Protein AF-A0A545BAC2-F1 (afdb_monomer)

Nearest PDB structures (foldseek):
  5wc8-assembly1_M  TM=5.891E-01  e=9.783E-03  Mannheimia haemolytica
  3c1o-assembly1_A  TM=4.312E-01  e=1.670E-01  Clarkia breweri
  1k3r-assembly1_A  TM=5.108E-01  e=5.636E-01  Methanothermobacter thermautotrophicus
  4rg1-assembly1_B  TM=5.098E-01  e=8.453E-01  Homo sapiens
  4rg1-assembly1_A  TM=5.138E-01  e=1.268E+00  Homo sapiens

Secondary structure (DSSP, 8-state):
---HHHHHHHHHTTGGGGTTS---SS-EEEE---TTTTTSS-HHHHHHHHHHHHHHHHHTT--EEEEE--TTS-GGGHHHHHHHHHHHT-EEEE--S---HHHHHHHH--SEEEESS-HHHHHHHHHH---EEE-SHHHHHHH-SSTT-TTHHHHHHHHHHSPBTT-HHHHHTT---S-HHHHHHHHHHHHHHH-TTT-GGGHHHHHHHHHHH-STTGGGGS-HHHHHHHT-TTSS-GGGTTGGG-HHHHHHHHHHHHHHHHHT-

Sequence (265 aa):
IVPTDAFVKVLAELVDTGDSLPVVDEPALLLGQYLSALGILTPEEEEALHVRMLKGAVELGHTRVVFKPHPSAPARWTRGLEKEAERLGADLTVLDTPVLAEVLYQRMRPALVVGCFSTALLTAYALYGLPVARVGTATLLDRLTPYENSNRVPVTVVDALLPDLTDRKAVTGQRRGTDEQGLTDLVRAVGYAMQPKIYPDLRPAAEAYLTKHLNTHTWRYFKRKRLTSLALPGAVPAQLAFLPRNATVRRVARRARSLKKAVGR

pLDDT: mean 88.73, std 11.89, range [42.09, 98.62]

Structure (mmCIF, N/CA/C/O backbone):
data_AF-A0A545BAC2-F1
#
_entry.id   AF-A0A545BAC2-F1
#
loop_
_atom_site.group_PDB
_atom_site.id
_atom_site.type_symbol
_atom_site.label_atom_id
_atom_site.label_alt_id
_atom_site.label_comp_id
_atom_site.label_asym_id
_atom_site.label_entity_id
_atom_site.label_seq_id
_atom_site.pdbx_PDB_ins_code
_atom_site.Cartn_x
_atom_site.Cartn_y
_atom_site.Cartn_z
_atom_site.occupancy
_atom_site.B_iso_or_equiv
_atom_site.auth_seq_id
_atom_site.auth_comp_id
_atom_site.auth_asym_id
_atom_site.auth_atom_id
_atom_site.pdbx_PDB_model_num
ATOM 1 N N . ILE A 1 1 ? 2.290 -23.925 -4.225 1.00 76.81 1 ILE A N 1
ATOM 2 C CA . ILE A 1 1 ? 1.231 -22.996 -3.760 1.00 76.81 1 ILE A CA 1
ATOM 3 C C . ILE A 1 1 ? 0.606 -23.629 -2.525 1.00 76.81 1 ILE A C 1
ATOM 5 O O . ILE A 1 1 ? 0.380 -24.832 -2.561 1.00 76.81 1 ILE A O 1
ATOM 9 N N . VAL A 1 2 ? 0.419 -22.874 -1.440 1.00 82.00 2 VAL A N 1
ATOM 10 C CA . VAL A 1 2 ? -0.215 -23.372 -0.204 1.00 82.00 2 VAL A CA 1
ATOM 11 C C . VAL A 1 2 ? -1.735 -23.170 -0.317 1.00 82.00 2 VAL A C 1
ATOM 13 O O . VAL A 1 2 ? -2.131 -22.067 -0.696 1.00 82.00 2 VAL A O 1
ATOM 16 N N . PRO A 1 3 ? -2.589 -24.176 -0.036 1.00 89.12 3 PRO A N 1
ATOM 17 C CA . PRO A 1 3 ? -4.045 -24.005 -0.061 1.00 89.12 3 PRO A CA 1
ATOM 18 C C . PRO A 1 3 ? -4.527 -22.991 0.985 1.00 89.12 3 PRO A C 1
ATOM 20 O O . PRO A 1 3 ? -4.116 -23.066 2.144 1.00 89.12 3 PRO A O 1
ATOM 23 N N . THR A 1 4 ? -5.427 -22.083 0.594 1.00 87.06 4 THR A N 1
ATOM 24 C CA . THR A 1 4 ? -5.951 -21.021 1.472 1.00 87.06 4 THR A CA 1
ATOM 25 C C . THR A 1 4 ? -6.586 -21.577 2.742 1.00 87.06 4 THR A C 1
ATOM 27 O O . THR A 1 4 ? -6.230 -21.140 3.832 1.00 87.06 4 THR A O 1
ATOM 30 N N . ASP A 1 5 ? -7.455 -22.583 2.622 1.00 87.62 5 ASP A N 1
ATOM 31 C CA . ASP A 1 5 ? -8.173 -23.144 3.774 1.00 87.62 5 ASP A CA 1
ATOM 32 C C . ASP A 1 5 ? -7.216 -23.764 4.797 1.00 87.62 5 ASP A C 1
ATOM 34 O O . ASP A 1 5 ? -7.379 -23.586 6.002 1.00 87.62 5 ASP A O 1
ATOM 38 N N . ALA A 1 6 ? -6.168 -24.441 4.318 1.00 89.44 6 ALA A N 1
ATOM 39 C CA . ALA A 1 6 ? -5.135 -25.002 5.181 1.00 89.44 6 ALA A CA 1
ATOM 40 C C . ALA A 1 6 ? -4.344 -23.896 5.896 1.00 89.44 6 ALA A C 1
ATOM 42 O O . ALA A 1 6 ? -4.081 -24.003 7.091 1.00 89.44 6 ALA A O 1
ATOM 43 N N . PHE A 1 7 ? -4.001 -22.820 5.184 1.00 88.38 7 PHE A N 1
ATOM 44 C CA . PHE A 1 7 ? -3.280 -21.686 5.757 1.00 88.38 7 PHE A CA 1
ATOM 45 C C . PHE A 1 7 ? -4.102 -20.959 6.830 1.00 88.38 7 PHE A C 1
ATOM 47 O O . PHE A 1 7 ? -3.616 -20.754 7.941 1.00 88.38 7 PHE A O 1
ATOM 54 N N . VAL A 1 8 ? -5.362 -20.622 6.537 1.00 87.44 8 VAL A N 1
ATOM 55 C CA . VAL A 1 8 ? -6.251 -19.939 7.491 1.00 87.44 8 VAL A CA 1
ATOM 56 C C . VAL A 1 8 ? -6.545 -20.823 8.704 1.00 87.44 8 VAL A C 1
ATOM 58 O O . VAL A 1 8 ? -6.613 -20.306 9.817 1.00 87.44 8 VAL A O 1
ATOM 61 N N . LYS A 1 9 ? -6.655 -22.148 8.523 1.00 87.88 9 LYS A N 1
ATOM 62 C CA . LYS A 1 9 ? -6.818 -23.096 9.633 1.00 87.88 9 LYS A CA 1
ATOM 63 C C . LYS A 1 9 ? -5.627 -23.070 10.593 1.00 87.88 9 LYS A C 1
ATOM 65 O O . LYS A 1 9 ? -5.845 -22.973 11.792 1.00 87.88 9 LYS A O 1
ATOM 70 N N . VAL A 1 10 ? -4.393 -23.090 10.084 1.00 89.56 10 VAL A N 1
ATOM 71 C CA . VAL A 1 10 ? -3.190 -22.989 10.935 1.00 89.56 10 VAL A CA 1
ATOM 72 C C . VAL A 1 10 ? -3.150 -21.649 11.670 1.00 89.56 10 VAL A C 1
ATOM 74 O O . VAL A 1 10 ? -2.821 -21.598 12.849 1.00 89.56 10 VAL A O 1
ATOM 77 N N . LEU A 1 11 ? -3.530 -20.553 11.010 1.00 86.69 11 LEU A N 1
ATOM 78 C CA . LEU A 1 11 ? -3.607 -19.250 11.673 1.00 86.69 11 LEU A CA 1
ATOM 79 C C . LEU A 1 11 ? -4.704 -19.191 12.743 1.00 86.69 11 LEU A C 1
ATOM 81 O O . LEU A 1 11 ? -4.528 -18.494 13.737 1.00 86.69 11 LEU A O 1
ATOM 85 N N . ALA A 1 12 ? -5.798 -19.942 12.576 1.00 84.69 12 ALA A N 1
ATOM 86 C CA . ALA A 1 12 ? -6.854 -20.048 13.581 1.00 84.69 12 ALA A CA 1
ATOM 87 C C . ALA A 1 12 ? -6.370 -20.708 14.883 1.00 84.69 12 ALA A C 1
ATOM 89 O O . ALA A 1 12 ? -6.864 -20.371 15.953 1.00 84.69 12 ALA A O 1
ATOM 90 N N . GLU A 1 13 ? -5.362 -21.582 14.821 1.00 86.69 13 GLU A N 1
ATOM 91 C CA . GLU A 1 13 ? -4.736 -22.168 16.017 1.00 86.69 13 GLU A CA 1
ATOM 92 C C . GLU A 1 13 ? -3.941 -21.129 16.830 1.00 86.69 13 GLU A C 1
ATOM 94 O O . GLU A 1 13 ? -3.639 -21.349 17.998 1.00 86.69 13 GLU A O 1
ATOM 99 N N . LEU A 1 14 ? -3.627 -19.969 16.240 1.00 82.62 14 LEU A N 1
ATOM 100 C CA . LEU A 1 14 ? -2.942 -18.870 16.923 1.00 82.62 14 LEU A CA 1
ATOM 101 C C . LEU A 1 14 ? -3.912 -17.890 17.587 1.00 82.62 14 LEU A C 1
ATOM 103 O O . LEU A 1 14 ? -3.456 -16.946 18.231 1.00 82.62 14 LEU A O 1
ATOM 107 N N . VAL A 1 15 ? -5.229 -18.074 17.456 1.00 75.88 15 VAL A N 1
ATOM 108 C CA . VAL A 1 15 ? -6.221 -17.136 18.002 1.00 75.88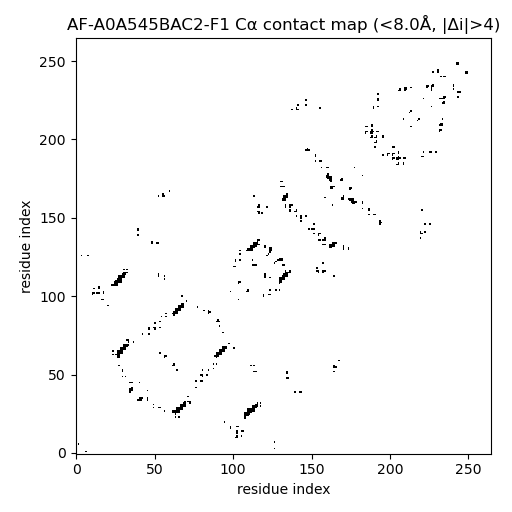 15 VAL A CA 1
ATOM 109 C C . VAL A 1 15 ? -6.050 -16.961 19.502 1.00 75.88 15 VAL A C 1
ATOM 111 O O . VAL A 1 15 ? -6.084 -15.823 19.962 1.00 75.88 15 VAL A O 1
ATOM 114 N N . ASP A 1 16 ? -5.813 -18.036 20.252 1.00 74.94 16 ASP A N 1
ATOM 115 C CA . ASP A 1 16 ? -5.686 -18.026 21.720 1.00 74.94 16 ASP A CA 1
ATOM 116 C C . ASP A 1 16 ? -4.480 -17.201 22.202 1.00 74.94 16 ASP A C 1
ATOM 118 O O . ASP A 1 16 ? -4.481 -16.646 23.298 1.00 74.94 16 ASP A O 1
ATOM 122 N N . THR A 1 17 ? -3.482 -16.975 21.337 1.00 72.19 17 THR A N 1
ATOM 123 C CA . THR A 1 17 ? -2.359 -16.064 21.640 1.00 72.19 17 THR A CA 1
ATOM 124 C C . THR A 1 17 ? -2.788 -14.597 21.780 1.00 72.19 17 THR A C 1
ATOM 126 O O . THR A 1 17 ? -2.009 -13.762 22.236 1.00 72.19 17 THR A O 1
ATOM 129 N N . GLY A 1 18 ? -4.027 -14.275 21.397 1.00 65.25 18 GLY A N 1
ATOM 130 C CA . GLY A 1 18 ? -4.639 -12.958 21.508 1.00 65.25 18 GLY A CA 1
ATOM 131 C C . GLY A 1 18 ? -5.570 -12.767 22.709 1.00 65.25 18 GLY A C 1
ATOM 132 O O . GLY A 1 18 ? -6.306 -11.786 22.708 1.00 65.25 18 GLY A O 1
ATOM 133 N N . ASP A 1 19 ? -5.611 -13.668 23.698 1.00 70.38 19 ASP A N 1
ATOM 134 C CA . ASP A 1 19 ? -6.548 -13.580 24.840 1.00 70.38 19 ASP A CA 1
ATOM 135 C C . ASP A 1 19 ? -6.410 -12.320 25.695 1.00 70.38 19 ASP A C 1
ATOM 137 O O . ASP A 1 19 ? -7.386 -11.864 26.285 1.00 70.38 19 ASP A O 1
ATOM 141 N N . SER A 1 20 ? -5.232 -11.702 25.703 1.00 77.00 20 SER A N 1
ATOM 142 C CA . SER A 1 20 ? -5.003 -10.422 26.373 1.00 77.00 20 SER A CA 1
ATOM 143 C C . SER A 1 20 ? -5.369 -9.202 25.520 1.00 77.00 20 SER A C 1
ATOM 145 O O . SER A 1 20 ? -5.162 -8.073 25.964 1.00 77.00 20 SER A O 1
ATOM 147 N N . LEU A 1 21 ? -5.840 -9.391 24.281 1.00 83.19 21 LEU A N 1
ATOM 148 C CA . LEU A 1 21 ? -6.179 -8.279 23.398 1.00 83.19 21 LEU A CA 1
ATOM 149 C C . LEU A 1 21 ? -7.482 -7.595 23.830 1.00 83.19 21 LEU A C 1
ATOM 151 O O . LEU A 1 21 ? -8.422 -8.263 24.262 1.00 83.19 21 LEU A O 1
ATOM 155 N N . PRO A 1 22 ? -7.581 -6.269 23.640 1.00 85.31 22 PRO A N 1
ATOM 156 C CA . PRO A 1 22 ? -8.815 -5.544 23.891 1.00 85.31 22 PRO A CA 1
ATOM 157 C C . PRO A 1 22 ? -9.928 -6.035 22.961 1.00 85.31 22 PRO A C 1
ATOM 159 O O . PRO A 1 22 ? -9.706 -6.297 21.776 1.00 85.31 22 PRO A O 1
ATOM 162 N N . VAL A 1 23 ? -11.144 -6.125 23.497 1.00 85.38 23 VAL A N 1
ATOM 163 C CA . VAL A 1 23 ? -12.334 -6.479 22.720 1.00 85.38 23 VAL A CA 1
ATOM 164 C C . VAL A 1 23 ? -12.865 -5.213 22.059 1.00 85.38 23 VAL A C 1
ATOM 166 O O . VAL A 1 23 ? -13.543 -4.406 22.690 1.00 85.38 23 VAL A O 1
ATOM 169 N N . VAL A 1 24 ? -12.539 -5.040 20.779 1.00 90.06 24 VAL A N 1
ATOM 170 C CA . VAL A 1 24 ? -13.082 -3.972 19.937 1.00 90.06 24 VAL A CA 1
ATOM 171 C C . VAL A 1 24 ? -13.803 -4.626 18.770 1.00 90.06 24 VAL A C 1
ATOM 173 O O . VAL A 1 24 ? -13.187 -5.333 17.975 1.00 90.06 24 VAL A O 1
ATOM 176 N N . ASP A 1 25 ? -15.112 -4.415 18.703 1.00 89.19 25 ASP A N 1
ATOM 177 C CA . ASP A 1 25 ? -15.980 -5.010 17.690 1.00 89.19 25 ASP A CA 1
ATOM 178 C C . ASP A 1 25 ? -15.922 -4.210 16.378 1.00 89.19 25 ASP A C 1
ATOM 180 O O . ASP A 1 25 ? -16.080 -2.987 16.386 1.00 89.19 25 ASP A O 1
ATOM 184 N N . GLU A 1 26 ? -15.635 -4.894 15.270 1.00 94.44 26 GLU A N 1
ATOM 185 C CA . GLU A 1 26 ? -15.528 -4.359 13.904 1.00 94.44 26 GLU A CA 1
ATOM 186 C C . GLU A 1 26 ? -14.805 -2.988 13.771 1.00 94.44 26 GLU A C 1
ATOM 188 O O . GLU A 1 26 ? -15.336 -2.051 13.161 1.00 94.44 26 GLU A O 1
ATOM 193 N N . PRO A 1 27 ? -13.583 -2.805 14.315 1.00 97.81 27 PRO A N 1
ATOM 194 C CA . PRO A 1 27 ? -12.869 -1.533 14.230 1.00 97.81 27 PRO A CA 1
ATOM 195 C C . PRO A 1 27 ? -12.344 -1.255 12.818 1.00 97.81 27 PRO A C 1
ATOM 197 O O . PRO A 1 27 ? -12.193 -2.161 11.994 1.00 97.81 27 PRO A O 1
ATOM 200 N N . ALA A 1 28 ? -11.938 -0.010 12.567 1.00 98.38 28 ALA A N 1
ATOM 201 C CA . ALA A 1 28 ? -10.919 0.245 11.554 1.00 98.38 28 ALA A CA 1
ATOM 202 C C . ALA A 1 28 ? -9.541 -0.141 12.113 1.00 98.38 28 ALA A C 1
ATOM 204 O O . ALA A 1 28 ? -9.089 0.416 13.112 1.00 98.38 28 ALA A O 1
ATOM 205 N N . LEU A 1 29 ? -8.860 -1.084 11.467 1.00 98.12 29 LEU A N 1
ATOM 206 C CA . LEU A 1 29 ? -7.529 -1.548 11.845 1.00 98.12 29 LEU A CA 1
ATOM 207 C C . LEU A 1 29 ? -6.461 -0.852 10.996 1.00 98.12 29 LEU A C 1
ATOM 209 O O . LEU A 1 29 ? -6.349 -1.083 9.793 1.00 98.12 29 LEU A O 1
ATOM 213 N N . LEU A 1 30 ? -5.647 -0.016 11.632 1.00 97.25 30 LEU A N 1
ATOM 214 C CA . LEU A 1 30 ? -4.533 0.693 11.014 1.00 97.25 30 LEU A CA 1
ATOM 215 C C . LEU A 1 30 ? -3.235 -0.098 11.217 1.00 97.25 30 LEU A C 1
ATOM 217 O O . LEU A 1 30 ? -2.845 -0.400 12.345 1.00 97.25 30 LEU A O 1
ATOM 221 N N . LEU A 1 31 ? -2.545 -0.411 10.124 1.00 95.00 31 LEU A N 1
ATOM 222 C CA . LEU A 1 31 ? -1.304 -1.179 10.121 1.00 95.00 31 LEU A CA 1
ATOM 223 C C . LEU A 1 31 ? -0.102 -0.255 9.908 1.00 95.00 31 LEU A C 1
ATOM 225 O O . LEU A 1 31 ? 0.134 0.241 8.799 1.00 95.00 31 LEU A O 1
ATOM 229 N N . GLY A 1 32 ? 0.679 -0.065 10.969 1.00 91.31 32 GLY A N 1
ATOM 230 C CA . GLY A 1 32 ? 1.971 0.608 10.907 1.00 91.31 32 GLY A CA 1
ATOM 231 C C . GLY A 1 32 ? 3.008 -0.195 10.115 1.00 91.31 32 GLY A C 1
ATOM 232 O O . GLY A 1 32 ? 2.888 -1.407 9.923 1.00 91.31 32 GLY A O 1
ATOM 233 N N . GLN A 1 33 ? 4.053 0.489 9.652 1.00 85.06 33 GLN A N 1
ATOM 234 C CA . GLN A 1 33 ? 5.215 -0.124 9.004 1.00 85.06 33 GLN A CA 1
ATOM 235 C C . GLN A 1 33 ? 6.517 0.444 9.597 1.00 85.06 33 GLN A C 1
ATOM 237 O O . GLN A 1 33 ? 6.523 0.979 10.701 1.00 85.06 33 GLN A O 1
ATOM 242 N N . TYR A 1 34 ? 7.632 0.220 8.905 1.00 83.44 34 TYR A N 1
ATOM 243 C CA . TYR A 1 34 ? 8.988 0.550 9.335 1.00 83.44 34 TYR A CA 1
ATOM 244 C C . TYR A 1 34 ? 9.688 1.436 8.292 1.00 83.44 34 TYR A C 1
ATOM 246 O O . TYR A 1 34 ? 10.839 1.211 7.918 1.00 83.44 34 TYR A O 1
ATOM 254 N N . LEU A 1 35 ? 8.972 2.428 7.758 1.00 85.31 35 LEU A N 1
ATOM 255 C CA . LEU A 1 35 ? 9.399 3.212 6.596 1.00 85.31 35 LEU A CA 1
ATOM 256 C C . LEU A 1 35 ? 10.572 4.137 6.909 1.00 85.31 35 LEU A C 1
ATOM 258 O O . LEU A 1 35 ? 11.449 4.317 6.059 1.00 85.31 35 LEU A O 1
ATOM 262 N N . SER A 1 36 ? 10.618 4.693 8.118 1.00 84.75 36 SER A N 1
ATOM 263 C CA . SER A 1 36 ? 11.740 5.505 8.568 1.00 84.75 36 SER A CA 1
ATOM 264 C C . SER A 1 36 ? 12.958 4.654 8.898 1.00 84.75 36 SER A C 1
ATOM 266 O O . SER A 1 36 ? 14.080 5.055 8.607 1.00 84.75 36 SER A O 1
ATOM 268 N N . ALA A 1 37 ? 12.755 3.455 9.455 1.00 83.00 37 ALA A N 1
ATOM 269 C CA . ALA A 1 37 ? 13.837 2.501 9.699 1.00 83.00 37 ALA A CA 1
ATOM 270 C C . ALA A 1 37 ? 14.477 2.027 8.381 1.00 83.00 37 ALA A C 1
ATOM 272 O O . ALA A 1 37 ? 15.672 1.754 8.330 1.00 83.00 37 ALA A O 1
ATOM 273 N N . LEU A 1 38 ? 13.695 1.996 7.297 1.00 83.75 38 LEU A N 1
ATOM 274 C CA . LEU A 1 38 ? 14.169 1.755 5.933 1.00 83.75 38 LEU A CA 1
ATOM 275 C C . LEU A 1 38 ? 14.804 2.987 5.261 1.00 83.75 38 LEU A C 1
ATOM 277 O O . LEU A 1 38 ? 15.243 2.886 4.114 1.00 83.75 38 LEU A O 1
ATOM 281 N N . GLY A 1 39 ? 14.822 4.149 5.921 1.00 86.38 39 GLY A N 1
ATOM 282 C CA . GLY A 1 39 ? 15.329 5.404 5.360 1.00 86.38 39 GLY A CA 1
ATOM 283 C C . GLY A 1 39 ? 14.507 5.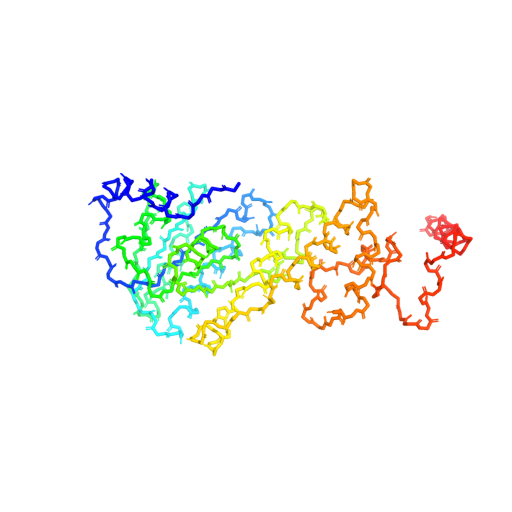949 4.185 1.00 86.38 39 GLY A C 1
ATOM 284 O O . GLY A 1 39 ? 15.020 6.740 3.396 1.00 86.38 39 GLY A O 1
ATOM 285 N N . ILE A 1 40 ? 13.252 5.511 4.029 1.00 89.94 40 ILE A N 1
ATOM 286 C CA . ILE A 1 40 ? 12.363 5.953 2.939 1.00 89.94 40 ILE A CA 1
ATOM 287 C C . ILE A 1 40 ? 11.651 7.260 3.315 1.00 89.94 40 ILE A C 1
ATOM 289 O O . ILE A 1 40 ? 11.463 8.136 2.465 1.00 89.94 40 ILE A O 1
ATOM 293 N N . LEU A 1 41 ? 11.247 7.372 4.580 1.00 92.06 41 LEU A N 1
ATOM 294 C CA . LEU A 1 41 ? 10.613 8.544 5.182 1.00 92.06 41 LEU A CA 1
ATOM 295 C C . LEU A 1 41 ? 11.437 9.028 6.379 1.00 92.06 41 LEU A C 1
ATOM 297 O O . LEU A 1 41 ? 12.202 8.258 6.960 1.00 92.06 41 LEU A O 1
ATOM 301 N N . THR A 1 42 ? 11.269 10.282 6.785 1.00 91.44 42 THR A N 1
ATOM 302 C CA . THR A 1 42 ? 11.683 10.692 8.133 1.00 91.44 42 THR A CA 1
ATOM 303 C C . THR A 1 42 ? 10.692 10.151 9.177 1.00 91.44 42 THR A C 1
ATOM 305 O O . THR A 1 42 ? 9.560 9.802 8.825 1.00 91.44 42 THR A O 1
ATOM 308 N N . PRO A 1 43 ? 11.070 10.071 10.467 1.00 88.31 43 PRO A N 1
ATOM 309 C CA . PRO A 1 43 ? 10.137 9.697 11.533 1.00 88.31 43 PRO A CA 1
ATOM 310 C C . PRO A 1 43 ? 8.866 10.561 11.564 1.00 88.31 43 PRO A C 1
ATOM 312 O O . PRO A 1 43 ? 7.777 10.040 11.774 1.00 88.31 43 PRO A O 1
ATOM 315 N N . GLU A 1 44 ? 8.992 11.862 11.305 1.00 89.19 44 GLU A N 1
ATOM 316 C CA . GLU A 1 44 ? 7.880 12.821 11.300 1.00 89.19 44 GLU A CA 1
ATOM 317 C C . GLU A 1 44 ? 6.944 12.587 10.107 1.00 89.19 44 GLU A C 1
ATOM 319 O O . GLU A 1 44 ? 5.725 12.706 10.218 1.00 89.19 44 GLU A O 1
ATOM 324 N N . GLU A 1 45 ? 7.498 12.220 8.950 1.00 92.75 45 GLU A N 1
ATOM 325 C CA . GLU A 1 45 ? 6.708 11.867 7.771 1.00 92.75 45 GLU A CA 1
ATOM 326 C C . GLU A 1 45 ? 5.958 10.540 7.946 1.00 92.75 45 GLU A C 1
ATOM 328 O O . GLU A 1 45 ? 4.855 10.385 7.413 1.00 92.75 45 GLU A O 1
ATOM 333 N N . GLU A 1 46 ? 6.536 9.584 8.677 1.00 91.44 46 GLU A N 1
ATOM 334 C CA . GLU A 1 46 ? 5.867 8.330 9.034 1.00 91.44 46 GLU A CA 1
ATOM 335 C C . GLU A 1 46 ? 4.754 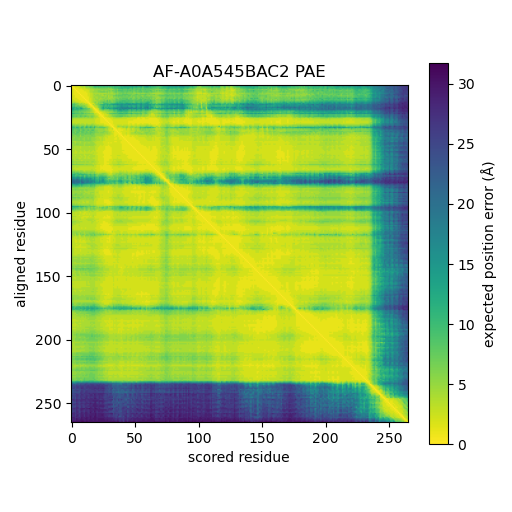8.557 10.069 1.00 91.44 46 GLU A C 1
ATOM 337 O O . GLU A 1 46 ? 3.646 8.053 9.896 1.00 91.44 46 GLU A O 1
ATOM 342 N N . GLU A 1 47 ? 4.975 9.407 11.071 1.00 90.81 47 GLU A N 1
ATOM 343 C CA . GLU A 1 47 ? 3.920 9.842 11.994 1.00 90.81 47 GLU A CA 1
ATOM 344 C C . GLU A 1 47 ? 2.774 10.552 11.251 1.00 90.81 47 GLU A C 1
ATOM 346 O O . GLU A 1 47 ? 1.601 10.210 11.420 1.00 90.81 47 GLU A O 1
ATOM 351 N N . ALA A 1 48 ? 3.099 11.464 10.329 1.00 92.62 48 ALA A N 1
ATOM 352 C CA . ALA A 1 48 ? 2.110 12.117 9.474 1.00 92.62 48 ALA A CA 1
ATOM 353 C C . ALA A 1 48 ? 1.358 11.118 8.574 1.00 92.62 48 ALA A C 1
ATOM 355 O O . ALA A 1 48 ? 0.183 11.323 8.252 1.00 92.62 48 ALA A O 1
ATOM 356 N N . LEU A 1 49 ? 2.002 10.022 8.158 1.00 94.50 49 LEU A N 1
ATOM 357 C CA . LEU A 1 49 ? 1.341 8.943 7.430 1.00 94.50 49 LEU A CA 1
ATOM 358 C C . LEU A 1 49 ? 0.313 8.222 8.315 1.00 94.50 49 LEU A C 1
ATOM 360 O O . LEU A 1 49 ? -0.804 8.022 7.842 1.00 94.50 49 LEU A O 1
ATOM 364 N N . HIS A 1 50 ? 0.642 7.894 9.568 1.00 94.38 50 HIS A N 1
ATOM 365 C CA . HIS A 1 50 ? -0.308 7.289 10.514 1.00 94.38 50 HIS A CA 1
ATOM 366 C C . HIS A 1 50 ? -1.498 8.216 10.796 1.00 94.38 50 HIS A C 1
ATOM 368 O O . HIS A 1 50 ? -2.648 7.788 10.738 1.00 94.38 50 HIS A O 1
ATOM 374 N N . VAL A 1 51 ? -1.245 9.514 10.981 1.00 95.44 51 VAL A N 1
ATOM 375 C CA . VAL A 1 51 ? -2.301 10.529 11.124 1.00 95.44 51 VAL A CA 1
ATOM 376 C C . VAL A 1 51 ? -3.233 10.554 9.906 1.00 95.44 51 VAL A C 1
ATOM 378 O O . VAL A 1 51 ? -4.451 10.638 10.057 1.00 95.44 51 VAL A O 1
ATOM 381 N N . ARG A 1 52 ? -2.700 10.441 8.682 1.00 96.81 52 ARG A N 1
ATOM 382 C CA . ARG A 1 52 ? -3.537 10.340 7.472 1.00 96.81 52 ARG A CA 1
ATOM 383 C C . ARG A 1 52 ? -4.352 9.049 7.416 1.00 96.81 52 ARG A C 1
ATOM 385 O O . ARG A 1 52 ? -5.472 9.092 6.917 1.00 96.81 52 ARG A O 1
ATOM 392 N N . MET A 1 53 ? -3.811 7.928 7.903 1.00 97.56 53 MET A N 1
ATOM 393 C CA . MET A 1 53 ? -4.563 6.671 8.008 1.00 97.56 53 MET A CA 1
ATOM 394 C C . MET A 1 53 ? -5.785 6.846 8.913 1.00 97.56 53 MET A C 1
ATOM 396 O O . MET A 1 53 ? -6.896 6.514 8.508 1.00 97.56 53 MET A O 1
ATOM 400 N N . LEU A 1 54 ? -5.584 7.431 10.098 1.00 97.94 54 LEU A N 1
ATOM 401 C CA . LEU A 1 54 ? -6.650 7.714 11.057 1.00 97.94 54 LEU A CA 1
ATOM 402 C C . LEU A 1 54 ? -7.708 8.656 10.474 1.00 97.94 54 LEU A C 1
ATOM 404 O O . LEU A 1 54 ? -8.888 8.318 10.476 1.00 97.94 54 LEU A O 1
ATOM 408 N N . LYS A 1 55 ? -7.291 9.798 9.912 1.00 97.94 55 LYS A N 1
ATOM 409 C CA . LYS A 1 55 ? -8.207 10.760 9.275 1.00 97.94 55 LYS A CA 1
ATOM 410 C C . LYS A 1 55 ? -9.079 10.106 8.214 1.00 97.94 55 LYS A C 1
ATOM 412 O O . LYS A 1 55 ? -10.293 10.258 8.254 1.00 97.94 55 LYS A O 1
ATOM 417 N N . GLY A 1 56 ? -8.472 9.346 7.303 1.00 98.00 56 GLY A N 1
ATOM 418 C CA . GLY A 1 56 ? -9.219 8.690 6.235 1.00 98.00 56 GLY A CA 1
ATOM 419 C C . GLY A 1 56 ? -10.203 7.636 6.751 1.00 98.00 56 GLY A C 1
ATOM 420 O O . GLY A 1 56 ? -11.308 7.533 6.227 1.00 98.00 56 GLY A O 1
ATOM 421 N N . ALA A 1 57 ? -9.855 6.892 7.807 1.00 98.25 57 ALA A N 1
ATOM 422 C CA . ALA A 1 57 ? -10.788 5.961 8.445 1.00 98.25 57 ALA A CA 1
ATOM 423 C C . ALA A 1 57 ? -11.987 6.692 9.083 1.00 98.25 57 ALA A C 1
ATOM 425 O O . ALA A 1 57 ? -13.134 6.295 8.872 1.00 98.25 57 ALA A O 1
ATOM 426 N N . VAL A 1 58 ? -11.742 7.799 9.790 1.00 98.19 58 VAL A N 1
ATOM 427 C CA . VAL A 1 58 ? -12.803 8.620 10.399 1.00 98.19 58 VAL A CA 1
ATOM 428 C C . VAL A 1 58 ? -13.692 9.274 9.338 1.00 98.19 58 VAL A C 1
ATOM 430 O O . VAL A 1 58 ? -14.913 9.256 9.461 1.00 98.19 58 VAL A O 1
ATOM 433 N N . GLU A 1 59 ? -13.119 9.784 8.245 1.00 97.50 59 GLU A N 1
ATOM 434 C CA . GLU A 1 59 ? -13.869 10.358 7.115 1.00 97.50 59 GLU A CA 1
ATOM 435 C C . GLU A 1 59 ? -14.785 9.333 6.421 1.00 97.50 59 GLU A C 1
ATOM 437 O O . GLU A 1 59 ? -15.818 9.698 5.845 1.00 97.50 59 GLU A O 1
ATOM 442 N N . LEU A 1 60 ? -14.437 8.045 6.497 1.00 97.50 60 LEU A N 1
ATOM 443 C CA . LEU A 1 60 ? -15.268 6.927 6.044 1.00 97.50 60 LEU A CA 1
ATOM 444 C C . LEU A 1 60 ? -16.370 6.542 7.044 1.00 97.50 60 LEU A C 1
ATOM 446 O O . LEU A 1 60 ? -17.278 5.801 6.669 1.00 97.50 60 LEU A O 1
ATOM 450 N N . GLY A 1 61 ? -16.348 7.097 8.258 1.00 97.12 61 GLY A N 1
ATOM 451 C CA . GLY A 1 61 ? -17.336 6.874 9.316 1.00 97.12 61 GLY A CA 1
ATOM 452 C C . GLY A 1 61 ? -16.875 5.927 10.426 1.00 97.12 61 GLY A C 1
ATOM 453 O O . GLY A 1 61 ? -17.675 5.600 11.298 1.00 97.12 61 GLY A O 1
ATOM 454 N N . HIS A 1 62 ? -15.615 5.483 10.423 1.00 97.69 62 HIS A N 1
ATOM 455 C CA . HIS A 1 62 ? -15.095 4.609 11.474 1.00 97.69 62 HIS A CA 1
ATOM 456 C C . HIS A 1 62 ? -14.604 5.429 12.669 1.00 97.69 62 HIS A C 1
ATOM 458 O O . HIS A 1 62 ? -13.613 6.148 12.568 1.00 97.69 62 HIS A O 1
ATOM 464 N N . THR A 1 63 ? -15.275 5.296 13.812 1.00 96.00 63 THR A N 1
ATOM 465 C CA . THR A 1 63 ? -14.905 5.990 15.058 1.00 96.00 63 THR A CA 1
ATOM 466 C C . THR A 1 63 ? -14.169 5.102 16.055 1.00 96.00 63 THR A C 1
ATOM 468 O O . THR A 1 63 ? -13.437 5.629 16.881 1.00 96.00 63 THR A O 1
ATOM 471 N N . ARG A 1 64 ? -14.311 3.772 15.963 1.00 98.12 64 ARG A N 1
ATOM 472 C CA . ARG A 1 64 ? -13.517 2.791 16.723 1.00 98.12 64 ARG A CA 1
ATOM 473 C C . ARG A 1 64 ? -12.312 2.377 15.893 1.00 98.12 64 ARG A C 1
ATOM 475 O O . ARG A 1 64 ? -12.475 1.798 14.814 1.00 98.12 64 ARG A O 1
ATOM 482 N N . VAL A 1 65 ? -11.114 2.689 16.372 1.00 98.06 65 VAL A N 1
ATOM 483 C CA . VAL A 1 65 ? -9.876 2.519 15.613 1.00 98.06 65 VAL A CA 1
ATOM 484 C C . VAL A 1 65 ? -8.868 1.733 16.434 1.00 98.06 65 VAL A C 1
ATOM 486 O O . VAL A 1 65 ? -8.564 2.078 17.569 1.00 98.06 65 VAL A O 1
ATOM 489 N N . VAL A 1 66 ? -8.301 0.693 15.834 1.00 97.19 66 VAL A N 1
ATOM 490 C CA . VAL A 1 66 ? -7.194 -0.067 16.411 1.00 97.19 66 VAL A CA 1
ATOM 491 C C . VAL A 1 66 ? -5.942 0.234 15.601 1.00 97.19 66 VAL A C 1
ATOM 493 O O . VAL A 1 66 ? -5.909 -0.016 14.399 1.00 97.19 66 VAL A O 1
ATOM 496 N N . PHE A 1 67 ? -4.894 0.756 16.230 1.00 95.19 67 PHE A N 1
ATOM 497 C CA . PHE A 1 67 ? -3.586 0.915 15.602 1.00 95.19 67 PHE A CA 1
ATOM 498 C C . PHE A 1 67 ? -2.651 -0.208 16.037 1.00 95.19 67 PHE A C 1
ATOM 500 O O . PHE A 1 67 ? -2.321 -0.350 17.214 1.00 95.19 67 PHE A O 1
ATOM 507 N N . LYS A 1 68 ? -2.192 -0.991 15.059 1.00 93.31 68 LYS A N 1
ATOM 508 C CA . LYS A 1 68 ? -1.138 -1.985 15.225 1.00 93.31 68 LYS A CA 1
ATOM 509 C C . LYS A 1 68 ? 0.187 -1.394 14.712 1.00 93.31 68 LYS A C 1
ATOM 511 O O . LYS A 1 68 ? 0.410 -1.397 13.495 1.00 93.31 68 LYS A O 1
ATOM 516 N N . PRO A 1 69 ? 1.078 -0.899 15.588 1.00 89.19 69 PRO A N 1
ATOM 517 C CA . PRO A 1 69 ? 2.407 -0.449 15.200 1.00 89.19 69 PRO A CA 1
ATOM 518 C C . PRO A 1 69 ? 3.260 -1.615 14.682 1.00 89.19 69 PRO A C 1
ATOM 520 O O . PRO A 1 69 ? 3.007 -2.793 14.952 1.00 89.19 69 PRO A O 1
ATOM 523 N N . HIS A 1 70 ? 4.312 -1.282 13.936 1.00 82.31 70 HIS A N 1
ATOM 524 C CA . HIS A 1 70 ? 5.333 -2.262 13.578 1.00 82.31 70 HIS A CA 1
ATOM 525 C C . HIS A 1 70 ? 6.193 -2.599 14.813 1.00 82.31 70 HIS A C 1
ATOM 527 O O . HIS A 1 70 ? 6.515 -1.682 15.564 1.00 82.31 70 HIS A O 1
ATOM 533 N N . PRO A 1 71 ? 6.655 -3.849 15.016 1.00 75.75 71 PRO A N 1
ATOM 534 C CA . PRO A 1 71 ? 7.472 -4.206 16.188 1.00 75.75 71 PRO A CA 1
ATOM 535 C C . PRO A 1 71 ? 8.750 -3.369 16.354 1.00 75.75 71 PRO A C 1
ATOM 537 O O . PRO A 1 71 ? 9.242 -3.170 17.457 1.00 75.75 71 PRO A O 1
ATOM 540 N N . SER A 1 72 ? 9.295 -2.870 15.243 1.00 70.69 72 SER A N 1
ATOM 541 C CA . SER A 1 72 ? 10.489 -2.009 15.217 1.00 70.69 72 SER A CA 1
ATOM 542 C C . SER A 1 72 ? 10.185 -0.505 15.311 1.00 70.69 72 SER A C 1
ATOM 544 O O . SER A 1 72 ? 11.102 0.302 15.168 1.00 70.69 72 SER A O 1
ATOM 546 N N . ALA A 1 73 ? 8.919 -0.112 15.482 1.00 66.44 73 ALA A N 1
ATOM 547 C CA . ALA A 1 73 ? 8.503 1.283 15.573 1.00 66.44 73 ALA A CA 1
ATOM 548 C C . ALA A 1 73 ? 8.803 1.865 16.972 1.00 66.44 73 ALA A C 1
ATOM 550 O O . ALA A 1 73 ? 8.399 1.284 17.978 1.00 66.44 73 ALA A O 1
ATOM 551 N N . PRO A 1 74 ? 9.471 3.026 17.077 1.00 66.69 74 PRO A N 1
ATOM 552 C CA . PRO A 1 74 ? 9.627 3.743 18.338 1.00 66.69 74 PRO A CA 1
ATOM 553 C C . PRO A 1 74 ? 8.280 4.120 18.980 1.00 66.69 74 PRO A C 1
ATOM 555 O O . PRO A 1 74 ? 7.425 4.715 18.327 1.00 66.69 74 PRO A O 1
ATOM 558 N N . ALA A 1 75 ? 8.147 3.923 20.296 1.00 64.00 75 ALA A N 1
ATOM 559 C CA . ALA A 1 75 ? 6.939 4.258 21.068 1.00 64.00 75 ALA A CA 1
ATOM 560 C C . ALA A 1 75 ? 6.503 5.739 20.977 1.00 64.00 75 ALA A C 1
ATOM 562 O O . ALA A 1 75 ? 5.339 6.070 21.187 1.00 64.00 75 ALA A O 1
ATOM 563 N N . ARG A 1 76 ? 7.423 6.656 20.635 1.00 63.69 76 ARG A N 1
ATOM 564 C CA . ARG A 1 76 ? 7.120 8.092 20.476 1.00 63.69 76 ARG A CA 1
ATOM 565 C C . ARG A 1 76 ? 6.116 8.395 19.356 1.00 63.69 76 ARG A C 1
ATOM 567 O O . ARG A 1 76 ? 5.494 9.448 19.409 1.00 63.69 76 ARG A O 1
ATOM 574 N N . TRP A 1 77 ? 5.944 7.497 18.384 1.00 67.38 77 TRP A N 1
ATOM 575 C CA . TRP A 1 77 ? 5.029 7.689 17.249 1.00 67.38 77 TRP A CA 1
ATOM 576 C C . TRP A 1 77 ? 3.550 7.641 17.629 1.00 67.38 77 TRP A C 1
ATOM 578 O O . TRP A 1 77 ? 2.706 8.110 16.870 1.00 67.38 77 TRP A O 1
ATOM 588 N N . THR A 1 78 ? 3.231 7.106 18.805 1.00 73.06 78 THR A N 1
ATOM 589 C CA . THR A 1 78 ? 1.851 6.913 19.246 1.00 73.06 78 THR A CA 1
ATOM 590 C C . THR A 1 78 ? 1.206 8.209 19.749 1.00 73.06 78 THR A C 1
ATOM 592 O O . THR A 1 78 ? 0.033 8.449 19.485 1.00 73.06 78 THR A O 1
ATOM 595 N N . ARG A 1 79 ? 1.979 9.113 20.370 1.00 81.25 79 ARG A N 1
ATOM 596 C CA . ARG A 1 79 ? 1.433 10.325 21.015 1.00 81.25 79 ARG A CA 1
ATOM 597 C C . ARG A 1 79 ? 0.763 11.300 20.050 1.00 81.25 79 ARG A C 1
ATOM 599 O O . ARG A 1 79 ? -0.224 11.935 20.410 1.00 81.25 79 ARG A O 1
ATOM 606 N N . GLY A 1 80 ? 1.315 11.482 18.850 1.00 86.25 80 GLY A N 1
ATOM 607 C CA . GLY A 1 80 ? 0.690 12.348 17.847 1.00 86.25 80 GLY A CA 1
ATOM 608 C C . GLY A 1 80 ? -0.595 11.750 17.288 1.00 86.25 80 GLY A C 1
ATOM 609 O O . GLY A 1 80 ? -1.555 12.479 17.046 1.00 86.25 80 GLY A O 1
ATOM 610 N N . LEU A 1 81 ? -0.636 10.423 17.146 1.00 91.38 81 LEU A N 1
ATOM 611 C CA . LEU A 1 81 ? -1.819 9.700 16.696 1.00 91.38 81 LEU A CA 1
ATOM 612 C C . LEU A 1 81 ? -2.950 9.763 17.734 1.00 91.38 81 LEU A C 1
ATOM 614 O O . LEU A 1 81 ? -4.087 10.026 17.357 1.00 91.38 81 LEU A O 1
ATOM 618 N N . GLU A 1 82 ? -2.631 9.594 19.020 1.00 93.25 82 GLU A N 1
ATOM 619 C CA . GLU A 1 82 ? -3.575 9.725 20.144 1.00 93.25 82 GLU A CA 1
ATOM 620 C C . GLU A 1 82 ? -4.207 11.119 20.197 1.00 93.25 82 GLU A C 1
ATOM 622 O O . GLU A 1 82 ? -5.428 11.247 20.165 1.00 93.25 82 GLU A O 1
ATOM 627 N N . LYS A 1 83 ? -3.384 12.177 20.167 1.00 94.00 83 LYS A N 1
ATOM 628 C CA . LYS A 1 83 ? -3.873 13.568 20.145 1.00 94.00 83 LYS A CA 1
ATOM 629 C C . LYS A 1 83 ? -4.791 13.846 18.962 1.00 94.00 83 LYS A C 1
ATOM 631 O O . LYS A 1 83 ? -5.765 14.588 19.076 1.00 94.00 83 LYS A O 1
ATOM 636 N N . GLU A 1 84 ? -4.459 13.293 17.801 1.00 96.75 84 GLU A N 1
ATOM 637 C CA . GLU A 1 84 ? -5.287 13.464 16.617 1.00 96.75 84 GLU A CA 1
ATOM 638 C C . GLU A 1 84 ? -6.601 12.680 16.716 1.00 96.75 84 GLU A C 1
ATOM 640 O O . GLU A 1 84 ? -7.629 13.182 16.267 1.00 96.75 84 GLU A O 1
ATOM 645 N N . ALA A 1 85 ? -6.596 11.493 17.326 1.00 97.12 85 ALA A N 1
ATOM 646 C CA . ALA A 1 85 ? -7.809 10.719 17.573 1.00 97.12 85 ALA A CA 1
ATOM 647 C C . ALA A 1 85 ? -8.769 11.465 18.500 1.00 97.12 85 ALA A C 1
ATOM 649 O O . ALA A 1 85 ? -9.934 11.634 18.140 1.00 97.12 85 ALA A O 1
ATOM 650 N N . GLU A 1 86 ? -8.266 12.025 19.604 1.00 97.06 86 GLU A N 1
ATOM 651 C CA . GLU A 1 86 ? -9.044 12.890 20.498 1.00 97.06 86 GLU A CA 1
ATOM 652 C C . GLU A 1 86 ? -9.656 14.075 19.739 1.00 97.06 86 GLU A C 1
ATOM 654 O O . GLU A 1 86 ? -10.856 14.335 19.833 1.00 97.06 86 GLU A O 1
ATOM 659 N N . ARG A 1 87 ? -8.853 14.761 18.913 1.00 97.50 87 ARG A N 1
ATOM 660 C CA . ARG A 1 87 ? -9.306 15.905 18.103 1.00 97.50 87 ARG A CA 1
ATOM 661 C C . ARG A 1 87 ? -10.406 15.528 17.104 1.00 97.50 87 ARG A C 1
ATOM 663 O O . ARG A 1 87 ? -11.243 16.366 16.772 1.00 97.50 87 ARG A O 1
ATOM 670 N N . LEU A 1 88 ? -10.372 14.304 16.584 1.00 97.38 88 LEU A N 1
ATOM 671 C CA . LEU A 1 88 ? -11.345 13.772 15.630 1.00 97.38 88 LEU A CA 1
ATOM 672 C C . LEU A 1 88 ? -12.546 13.091 16.307 1.00 97.38 88 LEU A C 1
ATOM 674 O O . LEU A 1 88 ? -13.482 12.712 15.606 1.00 97.38 88 LEU A O 1
ATOM 678 N N . GLY A 1 89 ? -12.534 12.937 17.636 1.00 97.12 89 GLY A N 1
ATOM 679 C CA . GLY A 1 89 ? -13.555 12.194 18.376 1.00 97.12 89 GLY A CA 1
ATOM 680 C C . GLY A 1 89 ? -13.540 10.687 18.097 1.00 97.12 89 GLY A C 1
ATOM 681 O O . GLY A 1 89 ? -14.587 10.046 18.164 1.00 97.12 89 GLY A O 1
ATOM 682 N N . ALA A 1 90 ? -12.382 10.131 17.734 1.00 97.69 90 ALA A N 1
ATOM 683 C CA . ALA A 1 90 ? -12.198 8.702 17.509 1.00 97.69 90 ALA A CA 1
ATOM 684 C C . ALA A 1 90 ? -11.681 8.010 18.779 1.00 97.69 90 ALA A C 1
ATOM 686 O O . ALA A 1 90 ? -10.761 8.501 19.431 1.00 97.69 90 ALA A O 1
ATOM 687 N N . ASP A 1 91 ? -12.246 6.847 19.090 1.00 97.19 91 ASP A N 1
ATOM 688 C CA . ASP A 1 91 ? -11.765 5.946 20.132 1.00 97.19 91 ASP A CA 1
ATOM 689 C C . ASP A 1 91 ? -10.600 5.118 19.575 1.00 97.19 91 ASP A C 1
ATOM 691 O O . ASP A 1 91 ? -10.795 4.196 18.773 1.00 97.19 91 ASP A O 1
ATOM 695 N N . LEU A 1 92 ? -9.377 5.517 19.933 1.00 96.81 92 LEU A N 1
ATOM 696 C CA . LEU A 1 92 ? -8.146 4.886 19.474 1.00 96.81 92 LEU A CA 1
ATOM 697 C C . LEU A 1 92 ? -7.611 3.910 20.521 1.00 96.81 92 LEU A C 1
ATOM 699 O O . LEU A 1 92 ? -7.192 4.298 21.607 1.00 96.81 92 LEU A O 1
ATOM 703 N N . THR A 1 93 ? -7.492 2.651 20.120 1.00 95.00 93 THR A N 1
ATOM 704 C CA . THR A 1 93 ? -6.774 1.609 20.852 1.00 95.00 93 THR A CA 1
ATOM 705 C C . THR A 1 93 ? -5.444 1.316 20.163 1.00 95.00 93 THR A C 1
ATOM 707 O O . THR A 1 93 ? -5.412 0.988 18.977 1.00 95.00 93 THR A O 1
ATOM 710 N N . VAL A 1 94 ? -4.330 1.390 20.890 1.00 92.25 94 VAL A N 1
ATOM 711 C CA . VAL A 1 94 ? -2.995 1.084 20.351 1.00 92.25 94 VAL A CA 1
ATOM 712 C C . VAL A 1 94 ? -2.529 -0.258 20.897 1.00 92.25 94 VAL A C 1
ATOM 714 O O . VAL A 1 94 ? -2.496 -0.457 22.106 1.00 92.25 94 VAL A O 1
ATOM 717 N N . LEU A 1 95 ? -2.160 -1.181 20.008 1.00 89.19 95 LEU A N 1
ATOM 718 C CA . LEU A 1 95 ? -1.687 -2.509 20.398 1.00 89.19 95 LEU A CA 1
ATOM 719 C C . LEU A 1 95 ? -0.166 -2.513 20.559 1.00 89.19 95 LEU A C 1
ATOM 721 O O . LEU A 1 95 ? 0.570 -2.481 19.578 1.00 89.19 95 LEU A O 1
ATOM 725 N N . ASP A 1 96 ? 0.320 -2.597 21.789 1.00 78.38 96 ASP A N 1
ATOM 726 C CA . ASP A 1 96 ? 1.750 -2.724 22.104 1.00 78.38 96 ASP A CA 1
ATOM 727 C C . ASP A 1 96 ? 2.248 -4.182 22.111 1.00 78.38 96 ASP A C 1
ATOM 729 O O . ASP A 1 96 ? 3.450 -4.447 22.171 1.00 78.38 96 ASP A O 1
ATOM 733 N N . THR A 1 97 ? 1.328 -5.140 22.002 1.00 77.06 97 THR A N 1
ATOM 734 C CA . THR A 1 97 ? 1.618 -6.572 22.072 1.00 77.06 97 THR A CA 1
ATOM 735 C C . THR A 1 97 ? 2.009 -7.127 20.690 1.00 77.06 97 THR A C 1
ATOM 737 O O . THR A 1 97 ? 1.362 -6.804 19.683 1.00 77.06 97 THR A O 1
ATOM 740 N N . PRO A 1 98 ? 3.036 -7.997 20.587 1.00 77.56 98 PRO A N 1
ATOM 741 C CA . PRO A 1 98 ? 3.487 -8.574 19.320 1.00 77.56 98 PRO A CA 1
ATOM 742 C C . PRO A 1 98 ? 2.546 -9.686 18.820 1.00 77.56 98 PRO A C 1
ATOM 744 O O . PRO A 1 98 ? 2.917 -10.852 18.758 1.00 77.56 98 PRO A O 1
ATOM 747 N N . VAL A 1 99 ? 1.321 -9.328 18.431 1.00 85.19 99 VAL A N 1
ATOM 748 C CA . VAL A 1 99 ? 0.333 -10.265 17.862 1.00 85.19 99 VAL A CA 1
ATOM 749 C C . VAL A 1 99 ? 0.313 -10.178 16.336 1.00 85.19 99 VAL A C 1
ATOM 751 O O . VAL A 1 99 ? 0.497 -9.098 15.780 1.00 85.19 99 VAL A O 1
ATOM 754 N N . LEU A 1 100 ? 0.094 -11.286 15.627 1.00 89.44 100 LEU A N 1
ATOM 755 C CA . LEU A 1 100 ? -0.061 -11.283 14.166 1.00 89.44 100 LEU A CA 1
ATOM 756 C C . LEU A 1 100 ? -1.308 -10.497 13.730 1.00 89.44 100 LEU A C 1
ATOM 758 O O . LEU A 1 100 ? -2.303 -10.438 14.448 1.00 89.44 100 LEU A O 1
ATOM 762 N N . ALA A 1 101 ? -1.279 -9.897 12.538 1.00 91.88 101 ALA A N 1
ATOM 763 C CA . ALA A 1 101 ? -2.444 -9.164 12.034 1.00 91.88 101 ALA A CA 1
ATOM 764 C C . ALA A 1 101 ? -3.630 -10.110 11.769 1.00 91.88 101 ALA A C 1
ATOM 766 O O . ALA A 1 101 ? -4.782 -9.749 11.978 1.00 91.88 101 ALA A O 1
ATOM 767 N N . GLU A 1 102 ? -3.331 -11.347 11.388 1.00 92.12 102 GLU A N 1
ATOM 768 C CA . GLU A 1 102 ? -4.278 -12.416 11.094 1.00 92.12 102 GLU A CA 1
ATOM 769 C C . GLU A 1 102 ? -5.111 -12.834 12.310 1.00 92.12 102 GLU A C 1
ATOM 771 O O . GLU A 1 102 ? -6.309 -13.088 12.178 1.00 92.12 102 GLU A O 1
ATOM 776 N N . VAL A 1 103 ? -4.517 -12.798 13.507 1.00 91.31 103 VAL A N 1
ATOM 777 C CA . VAL A 1 103 ? -5.244 -13.016 14.768 1.00 91.31 103 VAL A CA 1
ATOM 778 C C . VAL A 1 103 ? -6.260 -11.891 14.999 1.00 91.31 103 VAL A C 1
ATOM 780 O O . VAL A 1 103 ? -7.393 -12.154 15.403 1.00 91.31 103 VAL A O 1
ATOM 783 N N . LEU A 1 104 ? -5.908 -10.640 14.670 1.00 92.94 104 LEU A N 1
ATOM 784 C CA . LEU A 1 104 ? -6.836 -9.503 14.757 1.00 92.94 104 LEU A CA 1
ATOM 785 C C . LEU A 1 104 ? -7.982 -9.630 13.746 1.00 92.94 104 LEU A C 1
ATOM 787 O O . LEU A 1 104 ? -9.121 -9.306 14.070 1.00 92.94 104 LEU A O 1
ATOM 791 N N . TYR A 1 105 ? -7.711 -10.137 12.539 1.00 94.50 105 TYR A N 1
ATOM 792 C CA . TYR A 1 105 ? -8.742 -10.366 11.520 1.00 94.50 105 TYR A CA 1
ATOM 793 C C . TYR A 1 105 ? -9.803 -11.364 11.978 1.00 94.50 105 TYR A C 1
ATOM 795 O O . TYR A 1 105 ? -10.986 -11.165 11.701 1.00 94.50 105 TYR A O 1
ATOM 803 N N . GLN A 1 106 ? -9.389 -12.414 12.689 1.00 90.31 106 GLN A N 1
ATOM 804 C CA . GLN A 1 106 ? -10.294 -13.439 13.206 1.00 90.31 106 GLN A CA 1
ATOM 805 C C . GLN A 1 106 ? -11.068 -12.957 14.432 1.00 90.31 106 GLN A C 1
ATOM 807 O O . GLN A 1 106 ? -12.280 -13.145 14.479 1.00 90.31 106 GLN A O 1
ATOM 812 N N . ARG A 1 107 ? -10.396 -12.306 15.391 1.00 89.75 107 ARG A N 1
ATOM 813 C CA . ARG A 1 107 ? -11.029 -11.868 16.645 1.00 89.75 107 ARG A CA 1
ATOM 814 C C . ARG A 1 107 ? -11.928 -10.648 16.488 1.00 89.75 107 ARG A C 1
ATOM 816 O O . ARG A 1 107 ? -13.013 -10.625 17.050 1.00 89.75 107 ARG A O 1
ATOM 823 N N . MET A 1 108 ? -11.461 -9.630 15.767 1.00 93.38 108 MET A N 1
ATOM 824 C CA . MET A 1 108 ? -12.128 -8.323 15.714 1.00 93.38 108 MET A CA 1
ATOM 825 C C . MET A 1 108 ? -12.978 -8.134 14.460 1.00 93.38 108 MET A C 1
ATOM 827 O O . MET A 1 108 ? -13.759 -7.191 14.412 1.00 93.38 108 MET A O 1
ATOM 831 N N . ARG A 1 109 ? -12.791 -8.975 13.428 1.00 94.75 109 ARG A N 1
ATOM 832 C CA . ARG A 1 109 ? -13.452 -8.842 12.116 1.00 94.75 109 ARG A CA 1
ATOM 833 C C . ARG A 1 109 ? -13.476 -7.377 11.619 1.00 94.75 109 ARG A C 1
ATOM 835 O O . ARG A 1 109 ? -14.554 -6.831 11.411 1.00 94.75 109 ARG A O 1
ATOM 842 N N . PRO A 1 110 ? -12.311 -6.716 11.439 1.00 97.81 110 PRO A N 1
ATOM 843 C CA . PRO A 1 110 ? -12.256 -5.276 11.182 1.00 97.81 110 PRO A CA 1
ATOM 844 C C . PRO A 1 110 ? -13.164 -4.823 10.032 1.00 97.81 110 PRO A C 1
ATOM 846 O O . PRO A 1 110 ? -13.123 -5.402 8.944 1.00 97.81 110 PRO A O 1
ATOM 849 N N . ALA A 1 111 ? -13.918 -3.741 10.243 1.00 97.75 111 ALA A N 1
ATOM 850 C CA . ALA A 1 111 ? -14.762 -3.140 9.209 1.00 97.75 111 ALA A CA 1
ATOM 851 C C . ALA A 1 111 ? -13.939 -2.502 8.075 1.00 97.75 111 ALA A C 1
ATOM 853 O O . ALA A 1 111 ? -14.449 -2.295 6.975 1.00 97.75 111 ALA A O 1
ATOM 854 N N . LEU A 1 112 ? -12.669 -2.180 8.341 1.00 98.50 112 LEU A N 1
ATOM 855 C CA . LEU A 1 112 ? -11.701 -1.692 7.363 1.00 98.50 112 LEU A CA 1
ATOM 856 C C . LEU A 1 112 ? -10.276 -1.980 7.841 1.00 98.50 112 LEU A C 1
ATOM 858 O O . LEU A 1 112 ? -9.956 -1.735 9.000 1.00 98.50 112 LEU A O 1
ATOM 862 N N . VAL A 1 113 ? -9.392 -2.424 6.948 1.00 98.44 113 VAL A N 1
ATOM 863 C CA . VAL A 1 113 ? -7.950 -2.526 7.212 1.00 98.44 113 VAL A CA 1
ATOM 864 C C . VAL A 1 113 ? -7.199 -1.508 6.356 1.00 98.44 113 VAL A C 1
ATOM 866 O O . VAL A 1 113 ? -7.263 -1.533 5.126 1.00 98.44 113 VAL A O 1
ATOM 869 N N . VAL A 1 114 ? -6.466 -0.606 7.003 1.00 98.44 114 VAL A N 1
ATOM 870 C CA . VAL A 1 114 ? -5.730 0.479 6.347 1.00 98.44 114 VAL A CA 1
ATOM 871 C C . VAL A 1 114 ? -4.237 0.281 6.537 1.00 98.44 114 VAL A C 1
ATOM 873 O O . VAL A 1 114 ? -3.764 -0.006 7.631 1.00 98.44 114 VAL A O 1
ATOM 876 N N . GLY A 1 115 ? -3.462 0.482 5.480 1.00 96.56 115 GLY A N 1
ATOM 877 C CA . GLY A 1 115 ? -2.007 0.426 5.559 1.00 96.56 115 GLY A CA 1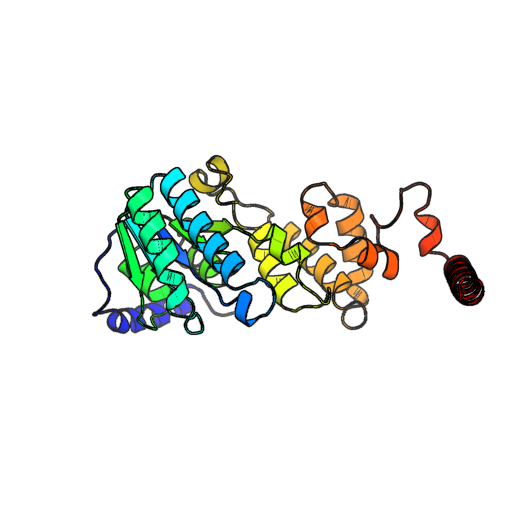
ATOM 878 C C . GLY A 1 115 ? -1.357 1.073 4.348 1.00 96.56 115 GLY A C 1
ATOM 879 O O . GLY A 1 115 ? -2.028 1.646 3.492 1.00 96.56 115 GLY A O 1
ATOM 880 N N . CYS A 1 116 ? -0.031 0.999 4.263 1.00 95.12 116 CYS A N 1
ATOM 881 C CA . CYS A 1 116 ? 0.687 1.537 3.109 1.00 95.12 116 CYS A CA 1
ATOM 882 C C . CYS A 1 116 ? 1.021 0.452 2.077 1.00 95.12 116 CYS A C 1
ATOM 884 O O . CYS A 1 116 ? 0.467 0.487 0.983 1.00 95.12 116 CYS A O 1
ATOM 886 N N . PHE A 1 117 ? 1.859 -0.533 2.415 1.00 93.62 117 PHE A N 1
ATOM 887 C CA . PHE A 1 117 ? 2.117 -1.691 1.543 1.00 93.62 117 PHE A CA 1
ATOM 888 C C . PHE A 1 117 ? 2.358 -3.006 2.301 1.00 93.62 117 PHE A C 1
ATOM 890 O O . PHE A 1 117 ? 2.949 -3.936 1.756 1.00 93.62 117 PHE A O 1
ATOM 897 N N . SER A 1 118 ? 1.896 -3.095 3.551 1.00 87.31 118 SER A N 1
ATOM 898 C CA . SER A 1 118 ? 2.029 -4.320 4.343 1.00 87.31 118 SER A CA 1
ATOM 899 C C . SER A 1 118 ? 1.362 -5.491 3.620 1.00 87.31 118 SER A C 1
ATOM 901 O O . SER A 1 118 ? 0.232 -5.361 3.145 1.00 87.31 118 SER A O 1
ATOM 903 N N . THR A 1 119 ? 2.028 -6.646 3.569 1.00 89.25 119 THR A N 1
ATOM 904 C CA . THR A 1 119 ? 1.450 -7.880 3.010 1.00 89.25 119 THR A CA 1
ATOM 905 C C . THR A 1 119 ? 0.174 -8.287 3.735 1.00 89.25 119 THR A C 1
ATOM 907 O O . THR A 1 119 ? -0.711 -8.869 3.118 1.00 89.25 119 THR A O 1
ATOM 910 N N . ALA A 1 120 ? 0.028 -7.891 5.000 1.00 92.44 120 ALA A N 1
ATOM 911 C CA . ALA A 1 120 ? -1.173 -8.117 5.787 1.00 92.44 120 ALA A CA 1
ATOM 912 C C . ALA A 1 120 ? -2.430 -7.474 5.157 1.00 92.44 120 ALA A C 1
ATOM 914 O O . ALA A 1 120 ? -3.517 -8.019 5.297 1.00 92.44 120 ALA A O 1
ATOM 915 N N . LEU A 1 121 ? -2.301 -6.400 4.358 1.00 95.44 121 LEU A N 1
ATOM 916 C CA . LEU A 1 121 ? -3.425 -5.879 3.561 1.00 95.44 121 LEU A CA 1
ATOM 917 C C . LEU A 1 121 ? -3.906 -6.889 2.517 1.00 95.44 121 LEU A C 1
ATOM 919 O O . LEU A 1 121 ? -5.105 -7.097 2.353 1.00 95.44 121 LEU A O 1
ATOM 923 N N . LEU A 1 122 ? -2.971 -7.524 1.808 1.00 94.31 122 LEU A N 1
ATOM 924 C CA . LEU A 1 122 ? -3.303 -8.544 0.818 1.00 94.31 122 LEU A CA 1
ATOM 925 C C . LEU A 1 122 ? -3.856 -9.795 1.503 1.00 94.31 122 LEU A C 1
ATOM 927 O O . LEU A 1 122 ? -4.792 -10.385 0.979 1.00 94.31 122 LEU A O 1
ATOM 931 N N . THR A 1 123 ? -3.348 -10.156 2.686 1.00 94.31 123 THR A N 1
ATOM 932 C CA . THR A 1 123 ? -3.902 -11.241 3.509 1.00 94.31 123 THR A CA 1
ATOM 933 C C . THR A 1 123 ? -5.344 -10.948 3.932 1.00 94.31 123 THR A C 1
ATOM 935 O O . THR A 1 123 ? -6.223 -11.776 3.697 1.00 94.31 123 THR A O 1
ATOM 938 N N . ALA A 1 124 ? -5.607 -9.765 4.500 1.00 95.75 124 ALA A N 1
ATOM 939 C CA . ALA A 1 124 ? -6.940 -9.327 4.918 1.00 95.75 124 ALA A CA 1
ATOM 940 C C . ALA A 1 124 ? -7.946 -9.411 3.764 1.00 95.75 124 ALA A C 1
ATOM 942 O O . ALA A 1 124 ? -9.031 -9.973 3.905 1.00 95.75 124 ALA A O 1
ATOM 943 N N . TYR A 1 125 ? -7.547 -8.906 2.599 1.00 93.75 125 TYR A N 1
ATOM 944 C CA . TYR A 1 125 ? -8.369 -8.913 1.399 1.00 93.75 125 TYR A CA 1
ATOM 945 C C . TYR A 1 125 ? -8.568 -10.323 0.823 1.00 93.75 125 TYR A C 1
ATOM 947 O O . TYR A 1 125 ? -9.699 -10.769 0.647 1.00 93.75 125 TYR A O 1
ATOM 955 N N . ALA A 1 126 ? -7.479 -11.028 0.513 1.00 92.00 126 ALA A N 1
ATOM 956 C CA . ALA A 1 126 ? -7.528 -12.251 -0.283 1.00 92.00 126 ALA A CA 1
ATOM 957 C C . ALA A 1 126 ? -7.941 -13.484 0.525 1.00 92.00 126 ALA A C 1
ATOM 959 O O . ALA A 1 126 ? -8.545 -14.391 -0.042 1.00 92.00 126 ALA A O 1
ATOM 960 N N . LEU A 1 127 ? -7.596 -13.541 1.818 1.00 92.94 127 LEU A N 1
ATOM 961 C CA . LEU A 1 127 ? -7.816 -14.732 2.649 1.00 92.94 127 LEU A CA 1
ATOM 962 C C . LEU A 1 127 ? -8.942 -14.547 3.674 1.00 92.94 127 LEU A C 1
ATOM 964 O O . LEU A 1 127 ? -9.549 -15.533 4.077 1.00 92.94 127 LEU A O 1
ATOM 968 N N . TYR A 1 128 ? -9.241 -13.306 4.076 1.00 93.06 128 TYR A N 1
ATOM 969 C CA . TYR A 1 128 ? -10.278 -13.008 5.077 1.00 93.06 128 TYR A CA 1
ATOM 970 C C . TYR A 1 128 ? -11.494 -12.255 4.521 1.00 93.06 128 TYR A C 1
ATOM 972 O O . TYR A 1 128 ? -12.481 -12.075 5.244 1.00 93.06 128 TYR A O 1
ATOM 980 N N . GLY A 1 129 ? -11.442 -11.823 3.254 1.00 93.44 129 GLY A N 1
ATOM 981 C CA . GLY A 1 129 ? -12.520 -11.081 2.599 1.00 93.44 129 GLY A CA 1
ATOM 982 C C . GLY A 1 129 ? -12.821 -9.733 3.258 1.00 93.44 129 GLY A C 1
ATOM 983 O O . GLY A 1 129 ? -13.958 -9.268 3.196 1.00 93.44 129 GLY A O 1
ATOM 984 N N . LEU A 1 130 ? -11.841 -9.135 3.941 1.00 96.56 130 LEU A N 1
ATOM 985 C CA . LEU A 1 130 ? -12.025 -7.886 4.673 1.00 96.56 130 LEU A CA 1
ATOM 986 C C . LEU A 1 130 ? -11.900 -6.668 3.751 1.00 96.56 130 LEU A C 1
ATOM 988 O O . LEU A 1 130 ? -11.078 -6.681 2.827 1.00 96.56 130 LEU A O 1
ATOM 992 N N . PRO A 1 131 ? -12.647 -5.586 4.033 1.00 97.25 131 PRO A N 1
ATOM 993 C CA . PRO A 1 131 ? -12.454 -4.308 3.370 1.00 97.25 131 PRO A CA 1
ATOM 994 C C . PRO A 1 131 ? -11.047 -3.759 3.601 1.00 97.25 131 PRO A C 1
ATOM 996 O O . PRO A 1 131 ? -10.573 -3.720 4.737 1.00 97.25 131 PRO A O 1
ATOM 999 N N . VAL A 1 132 ? -10.381 -3.289 2.543 1.00 98.00 132 VAL A N 1
ATOM 1000 C CA . VAL A 1 132 ? -9.022 -2.730 2.653 1.00 98.00 132 VAL A CA 1
ATOM 1001 C C . VAL A 1 132 ? -8.873 -1.388 1.951 1.00 98.00 132 VAL A C 1
ATOM 1003 O O . VAL A 1 132 ? -9.557 -1.108 0.969 1.00 98.00 132 VAL A O 1
ATOM 1006 N N . ALA A 1 133 ? -7.935 -0.572 2.429 1.00 98.06 133 ALA A N 1
ATOM 1007 C CA . ALA A 1 133 ? -7.529 0.664 1.771 1.00 98.06 133 ALA A CA 1
ATOM 1008 C C . ALA A 1 133 ? -6.025 0.916 1.925 1.00 98.06 133 ALA A C 1
ATOM 1010 O O . ALA A 1 133 ? -5.427 0.654 2.973 1.00 98.06 133 ALA A O 1
ATOM 1011 N N . ARG A 1 134 ? -5.409 1.469 0.876 1.00 97.38 134 ARG A N 1
ATOM 1012 C CA . ARG A 1 134 ? -3.982 1.813 0.864 1.00 97.38 134 ARG A CA 1
ATOM 1013 C C . ARG A 1 134 ? -3.755 3.320 0.893 1.00 97.38 134 ARG A C 1
ATOM 1015 O O . ARG A 1 134 ? -4.480 4.088 0.259 1.00 97.38 134 ARG A O 1
ATOM 1022 N N . VAL A 1 135 ? -2.685 3.758 1.550 1.00 97.25 135 VAL A N 1
ATOM 1023 C CA . VAL A 1 135 ? -2.284 5.174 1.623 1.00 97.25 135 VAL A CA 1
ATOM 1024 C C . VAL A 1 135 ? -0.777 5.353 1.419 1.00 97.25 135 VAL A C 1
ATOM 1026 O O . VAL A 1 135 ? 0.025 4.507 1.798 1.00 97.25 135 VAL A O 1
ATOM 1029 N N . GLY A 1 136 ? -0.358 6.466 0.813 1.00 95.44 136 GLY A N 1
ATOM 1030 C CA . GLY A 1 136 ? 1.055 6.875 0.747 1.00 95.44 136 GLY A CA 1
ATOM 1031 C C . GLY A 1 136 ? 1.937 6.150 -0.281 1.00 95.44 136 GLY A C 1
ATOM 1032 O O . GLY A 1 136 ? 3.059 6.589 -0.525 1.00 95.44 136 GLY A O 1
ATOM 1033 N N . THR A 1 137 ? 1.439 5.109 -0.948 1.00 96.25 137 THR A N 1
ATOM 1034 C CA . THR A 1 137 ? 2.148 4.334 -1.989 1.00 96.25 137 THR A CA 1
ATOM 1035 C C . THR A 1 137 ? 2.766 5.200 -3.092 1.00 96.25 137 THR A C 1
ATOM 1037 O O . THR A 1 137 ? 3.888 4.941 -3.524 1.00 96.25 137 THR A O 1
ATOM 1040 N N . ALA A 1 138 ? 2.088 6.282 -3.493 1.00 94.31 138 ALA A N 1
ATOM 1041 C CA . ALA A 1 138 ? 2.591 7.264 -4.458 1.00 94.31 138 ALA A CA 1
ATOM 1042 C C . ALA A 1 138 ? 3.955 7.850 -4.053 1.00 94.31 138 ALA A C 1
ATOM 1044 O O . ALA A 1 138 ? 4.909 7.842 -4.832 1.00 94.31 138 ALA A O 1
ATOM 1045 N N . THR A 1 139 ? 4.040 8.343 -2.814 1.00 94.69 139 THR A N 1
ATOM 1046 C CA . THR A 1 139 ? 5.249 8.944 -2.243 1.00 94.69 139 THR A CA 1
ATOM 1047 C C . THR A 1 139 ? 6.369 7.916 -2.157 1.00 94.69 139 THR A C 1
ATOM 1049 O O . THR A 1 139 ? 7.517 8.222 -2.472 1.00 94.69 139 THR A O 1
ATOM 1052 N N . LEU A 1 140 ? 6.042 6.676 -1.790 1.00 94.81 140 LEU A N 1
ATOM 1053 C CA . LEU A 1 140 ? 7.024 5.601 -1.706 1.00 94.81 140 LEU A CA 1
ATOM 1054 C C . LEU A 1 140 ? 7.587 5.251 -3.085 1.00 94.81 140 LEU A C 1
ATOM 1056 O O . LEU A 1 140 ? 8.802 5.233 -3.254 1.00 94.81 140 LEU A O 1
ATOM 1060 N N . LEU A 1 141 ? 6.743 5.042 -4.099 1.00 96.38 141 LEU A N 1
ATOM 1061 C CA . LEU A 1 141 ? 7.203 4.760 -5.467 1.00 96.38 141 LEU A CA 1
ATOM 1062 C C . LEU A 1 141 ? 8.127 5.856 -6.009 1.00 96.38 141 LEU A C 1
ATOM 1064 O O . LEU A 1 141 ? 9.059 5.561 -6.775 1.00 96.38 141 LEU A O 1
ATOM 1068 N N . ASP A 1 142 ? 7.897 7.100 -5.587 1.00 94.56 142 ASP A N 1
ATOM 1069 C CA . ASP A 1 142 ? 8.754 8.225 -5.916 1.00 94.56 142 ASP A CA 1
ATOM 1070 C C . ASP A 1 142 ? 10.105 8.183 -5.174 1.00 94.56 142 ASP A C 1
ATOM 1072 O O . ASP A 1 142 ? 11.151 8.385 -5.795 1.00 94.56 142 ASP A O 1
ATOM 1076 N N . ARG A 1 143 ? 10.121 7.860 -3.882 1.00 94.94 143 ARG A N 1
ATOM 1077 C CA . ARG A 1 143 ? 11.334 7.939 -3.051 1.00 94.94 143 ARG A CA 1
ATOM 1078 C C . ARG A 1 143 ? 12.188 6.680 -3.023 1.00 94.94 143 ARG A C 1
ATOM 1080 O O . ARG A 1 143 ? 13.368 6.767 -2.703 1.00 94.94 143 ARG A O 1
ATOM 1087 N N . LEU A 1 144 ? 11.628 5.528 -3.387 1.00 95.44 144 LEU A N 1
ATOM 1088 C CA . LEU A 1 144 ? 12.350 4.258 -3.415 1.00 95.44 144 LEU A CA 1
ATOM 1089 C C . LEU A 1 144 ? 13.568 4.342 -4.343 1.00 95.44 144 LEU A C 1
ATOM 1091 O O . LEU A 1 144 ? 13.444 4.338 -5.576 1.00 95.44 144 LEU A O 1
ATOM 1095 N N . THR A 1 145 ? 14.737 4.407 -3.708 1.00 93.25 145 THR A N 1
ATOM 1096 C CA . THR A 1 145 ? 16.058 4.489 -4.321 1.00 93.25 145 THR A CA 1
ATOM 1097 C C . THR A 1 145 ? 16.957 3.377 -3.753 1.00 93.25 145 THR A C 1
ATOM 1099 O O . THR A 1 145 ? 16.864 3.085 -2.558 1.00 93.25 145 THR A O 1
ATOM 1102 N N . PRO A 1 146 ? 17.794 2.714 -4.575 1.00 94.94 146 PRO A N 1
ATOM 1103 C CA . PRO A 1 146 ? 17.836 2.807 -6.041 1.00 94.94 146 PRO A CA 1
ATOM 1104 C C . PRO A 1 146 ? 16.502 2.37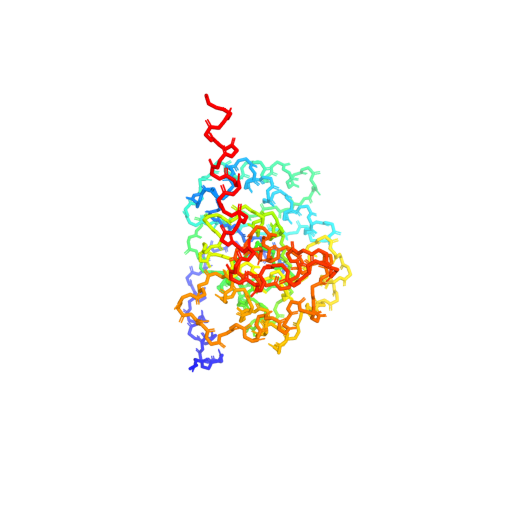3 -6.681 1.00 94.94 146 PRO A C 1
ATOM 1106 O O . PRO A 1 146 ? 15.611 1.884 -5.987 1.00 94.94 146 PRO A O 1
ATOM 1109 N N . TYR A 1 147 ? 16.319 2.562 -7.996 1.00 96.44 147 TYR A N 1
ATOM 1110 C CA . TYR A 1 147 ? 15.067 2.144 -8.658 1.00 96.44 147 TYR A CA 1
ATOM 1111 C C . TYR A 1 147 ? 14.789 0.649 -8.419 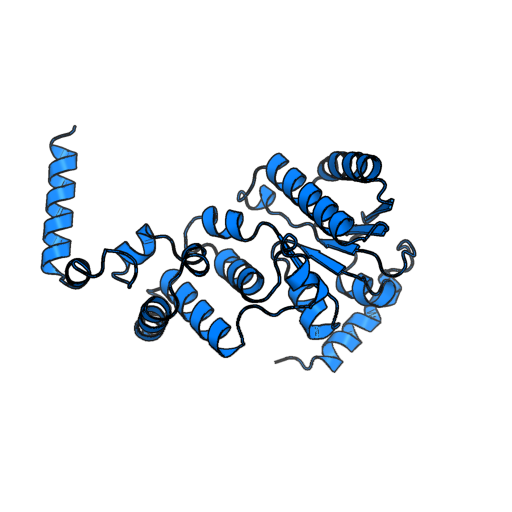1.00 96.44 147 TYR A C 1
ATOM 1113 O O . TYR A 1 147 ? 13.642 0.240 -8.285 1.00 96.44 147 TYR A O 1
ATOM 1121 N N . GLU A 1 148 ? 15.859 -0.129 -8.292 1.00 96.88 148 GLU A N 1
ATOM 1122 C CA . GLU A 1 148 ? 15.921 -1.555 -7.998 1.00 96.88 148 GLU A CA 1
ATOM 1123 C C . GLU A 1 148 ? 15.574 -1.951 -6.559 1.00 96.88 148 GLU A C 1
ATOM 1125 O O . GLU A 1 148 ? 15.579 -3.145 -6.266 1.00 96.88 148 GLU A O 1
ATOM 1130 N N . ASN A 1 149 ? 15.279 -1.000 -5.666 1.00 96.12 149 ASN A N 1
ATOM 1131 C CA . ASN A 1 149 ? 14.891 -1.298 -4.288 1.00 96.12 149 ASN A CA 1
ATOM 1132 C C . ASN A 1 149 ? 13.762 -2.346 -4.263 1.00 96.12 149 ASN A C 1
ATOM 1134 O O . ASN A 1 149 ? 12.726 -2.159 -4.905 1.00 96.12 149 ASN A O 1
ATOM 1138 N N . SER A 1 150 ? 13.970 -3.442 -3.527 1.00 93.88 150 SER A N 1
ATOM 1139 C CA . SER A 1 150 ? 13.078 -4.609 -3.515 1.00 93.88 150 SER A CA 1
ATOM 1140 C C . SER A 1 150 ? 11.647 -4.263 -3.107 1.00 93.88 150 SER A C 1
ATOM 1142 O O . SER A 1 150 ? 10.717 -4.880 -3.620 1.00 93.88 150 SER A O 1
ATOM 1144 N N . ASN A 1 151 ? 11.451 -3.222 -2.290 1.00 95.06 151 ASN A N 1
ATOM 1145 C CA . ASN A 1 151 ? 10.126 -2.750 -1.883 1.00 95.06 151 ASN A CA 1
ATOM 1146 C C . ASN A 1 151 ? 9.314 -2.140 -3.036 1.00 95.06 151 ASN A C 1
ATOM 1148 O O . ASN A 1 151 ? 8.105 -1.961 -2.908 1.00 95.06 151 ASN A O 1
ATOM 1152 N N . ARG A 1 152 ? 9.922 -1.851 -4.195 1.00 97.25 152 ARG A N 1
ATOM 1153 C CA . ARG A 1 152 ? 9.183 -1.336 -5.356 1.00 97.25 152 ARG A CA 1
ATOM 1154 C C . ARG A 1 152 ? 8.141 -2.330 -5.862 1.00 97.25 152 ARG A C 1
ATOM 1156 O O . ARG A 1 152 ? 7.064 -1.889 -6.253 1.00 97.25 152 ARG A O 1
ATOM 1163 N N . VAL A 1 153 ? 8.418 -3.636 -5.829 1.00 96.94 153 VAL A N 1
ATOM 1164 C CA . VAL A 1 153 ? 7.449 -4.665 -6.246 1.00 96.94 153 VAL A CA 1
ATOM 1165 C C . VAL A 1 153 ? 6.228 -4.709 -5.316 1.00 96.94 153 VAL A C 1
ATOM 1167 O O . VAL A 1 153 ? 5.132 -4.480 -5.821 1.00 96.94 153 VAL A O 1
ATOM 1170 N N . PRO A 1 154 ? 6.350 -4.919 -3.989 1.00 95.56 154 PRO A N 1
ATOM 1171 C CA . PRO A 1 154 ? 5.181 -4.968 -3.111 1.00 95.56 154 PRO A CA 1
ATOM 1172 C C . PRO A 1 154 ? 4.399 -3.648 -3.086 1.00 95.56 154 PRO A C 1
ATOM 1174 O O . PRO A 1 154 ? 3.172 -3.679 -3.132 1.00 95.56 154 PRO A O 1
ATOM 1177 N N . VAL A 1 155 ? 5.070 -2.487 -3.120 1.00 97.00 155 VAL A N 1
ATOM 1178 C CA . VAL A 1 155 ? 4.369 -1.193 -3.225 1.00 97.00 155 VAL A CA 1
ATOM 1179 C C . VAL A 1 155 ? 3.594 -1.086 -4.542 1.00 97.00 155 VAL A C 1
ATOM 1181 O O . VAL A 1 155 ? 2.468 -0.601 -4.538 1.00 97.00 155 VAL A O 1
ATOM 1184 N N . THR A 1 156 ? 4.163 -1.557 -5.659 1.00 97.88 156 THR A N 1
ATOM 1185 C CA . THR A 1 156 ? 3.471 -1.587 -6.961 1.00 97.88 156 THR A CA 1
ATOM 1186 C C . THR A 1 156 ? 2.231 -2.472 -6.903 1.00 97.88 156 THR A C 1
ATOM 1188 O O . THR A 1 156 ? 1.173 -2.054 -7.357 1.00 97.88 156 THR A O 1
ATOM 1191 N N . VAL A 1 157 ? 2.344 -3.672 -6.325 1.00 97.25 157 VAL A N 1
ATOM 1192 C CA . VAL A 1 157 ? 1.221 -4.614 -6.208 1.00 97.25 157 VAL A CA 1
ATOM 1193 C C . VAL A 1 157 ? 0.086 -4.004 -5.385 1.00 97.25 157 VAL A C 1
ATOM 1195 O O . VAL A 1 157 ? -1.060 -4.018 -5.823 1.00 97.25 157 VAL A O 1
ATOM 1198 N N . VAL A 1 158 ? 0.398 -3.413 -4.229 1.00 97.19 158 VAL A N 1
ATOM 1199 C CA . VAL A 1 158 ? -0.613 -2.789 -3.365 1.00 97.19 158 VAL A CA 1
ATOM 1200 C C . VAL A 1 158 ? -1.249 -1.559 -4.021 1.00 97.19 158 VAL A C 1
ATOM 1202 O O . VAL A 1 158 ? -2.471 -1.434 -3.997 1.00 97.19 158 VAL A O 1
ATOM 1205 N N . ASP A 1 159 ? -0.458 -0.675 -4.639 1.00 97.19 159 ASP A N 1
ATOM 1206 C CA . ASP A 1 159 ? -0.975 0.524 -5.320 1.00 97.19 159 ASP A CA 1
ATOM 1207 C C . ASP A 1 159 ? -1.875 0.181 -6.512 1.00 97.19 159 ASP A C 1
ATOM 1209 O O . ASP A 1 159 ? -2.856 0.881 -6.756 1.00 97.19 159 ASP A O 1
ATOM 1213 N N . ALA A 1 160 ? -1.555 -0.901 -7.229 1.00 96.50 160 ALA A N 1
ATOM 1214 C CA . ALA A 1 160 ? -2.292 -1.333 -8.407 1.00 96.50 160 ALA A CA 1
ATOM 1215 C C . ALA A 1 160 ? -3.572 -2.109 -8.078 1.00 96.50 160 ALA A C 1
ATOM 1217 O O . ALA A 1 160 ? -4.490 -2.105 -8.895 1.00 96.50 160 ALA A O 1
ATOM 1218 N N . LEU A 1 161 ? -3.636 -2.793 -6.931 1.00 95.75 161 LEU A N 1
ATOM 1219 C CA . LEU A 1 161 ? -4.776 -3.637 -6.564 1.00 95.75 161 LEU A CA 1
ATOM 1220 C C . LEU A 1 161 ? -5.781 -2.946 -5.644 1.00 95.75 161 LEU A C 1
ATOM 1222 O O . LEU A 1 161 ? -6.983 -3.162 -5.808 1.00 95.75 161 LEU A O 1
ATOM 1226 N N . LEU A 1 162 ? -5.307 -2.167 -4.667 1.00 96.38 162 LEU A N 1
ATOM 1227 C CA . LEU A 1 162 ? -6.129 -1.726 -3.538 1.00 96.38 162 LEU A CA 1
ATOM 1228 C C . LEU A 1 162 ? -6.589 -0.264 -3.686 1.00 96.38 162 LEU A C 1
ATOM 1230 O O . LEU A 1 162 ? -5.831 0.577 -4.186 1.00 96.38 162 LEU A O 1
ATOM 1234 N N . PRO A 1 163 ? -7.808 0.074 -3.224 1.00 96.75 163 PRO A N 1
ATOM 1235 C CA . PRO A 1 163 ? -8.352 1.420 -3.356 1.00 96.75 163 PRO A CA 1
ATOM 1236 C C . PRO A 1 163 ? -7.583 2.438 -2.503 1.00 96.75 163 PRO A C 1
ATOM 1238 O O . PRO A 1 163 ? -7.110 2.135 -1.404 1.00 96.75 163 PRO A O 1
ATOM 1241 N N . ASP A 1 164 ? -7.483 3.672 -3.009 1.00 96.12 164 ASP A N 1
ATOM 1242 C CA . ASP A 1 164 ? -6.967 4.805 -2.239 1.00 96.12 164 ASP A CA 1
ATOM 1243 C C . ASP A 1 164 ? -7.870 5.085 -1.049 1.00 96.12 164 ASP A C 1
ATOM 1245 O O . ASP A 1 164 ? -9.070 5.252 -1.244 1.00 96.12 164 ASP A O 1
ATOM 1249 N N . LEU A 1 165 ? -7.301 5.219 0.150 1.00 97.69 165 LEU A N 1
ATOM 1250 C CA . LEU A 1 165 ? -8.060 5.633 1.331 1.00 97.69 165 LEU A CA 1
ATOM 1251 C C . LEU A 1 165 ? -8.841 6.939 1.098 1.00 97.69 165 LEU A C 1
ATOM 1253 O O . LEU A 1 165 ? -9.932 7.106 1.632 1.00 97.69 165 LEU A O 1
ATOM 1257 N N . THR A 1 166 ? -8.310 7.841 0.269 1.00 95.31 166 THR A N 1
ATOM 1258 C CA . THR A 1 166 ? -8.958 9.114 -0.082 1.00 95.31 166 THR A CA 1
ATOM 1259 C C . THR A 1 166 ? -10.053 8.978 -1.151 1.00 95.31 166 THR A C 1
ATOM 1261 O O . THR A 1 166 ? -10.889 9.872 -1.281 1.00 95.31 166 THR A O 1
ATOM 1264 N N . ASP A 1 167 ? -10.124 7.865 -1.893 1.00 96.00 167 ASP A N 1
ATOM 1265 C CA . ASP A 1 167 ? -11.244 7.578 -2.801 1.00 96.00 167 ASP A CA 1
ATOM 1266 C C . ASP A 1 167 ? -12.345 6.826 -2.046 1.00 96.00 167 ASP A C 1
ATOM 1268 O O . ASP A 1 167 ? -12.496 5.605 -2.138 1.00 96.00 167 ASP A O 1
ATOM 1272 N N . ARG A 1 168 ? -13.175 7.590 -1.329 1.00 95.44 168 ARG A N 1
ATOM 1273 C CA . ARG A 1 168 ? -14.304 7.063 -0.549 1.00 95.44 168 ARG A CA 1
ATOM 1274 C C . ARG A 1 168 ? -15.215 6.135 -1.347 1.00 95.44 168 ARG A C 1
ATOM 1276 O O . ARG A 1 168 ? -15.697 5.139 -0.807 1.00 95.44 168 ARG A O 1
ATOM 1283 N N . LYS A 1 169 ? -15.464 6.433 -2.626 1.00 95.88 169 LYS A N 1
ATOM 1284 C CA . LYS A 1 169 ? -16.325 5.591 -3.470 1.00 95.88 169 LYS A CA 1
ATOM 1285 C C . LYS A 1 169 ? -15.643 4.267 -3.814 1.00 95.88 169 LYS A C 1
ATOM 1287 O O . LYS A 1 169 ? -16.323 3.250 -3.898 1.00 95.88 169 LYS A O 1
ATOM 1292 N N . ALA A 1 170 ? -14.325 4.263 -4.017 1.00 95.62 170 ALA A N 1
ATOM 1293 C CA . ALA A 1 170 ? -13.586 3.027 -4.257 1.00 95.62 170 ALA A CA 1
ATOM 1294 C C . ALA A 1 170 ? -13.489 2.168 -3.001 1.00 95.62 170 ALA A C 1
ATOM 1296 O O . ALA A 1 170 ? -13.683 0.962 -3.103 1.00 95.62 170 ALA A O 1
ATOM 1297 N N . VAL A 1 171 ? -13.254 2.772 -1.834 1.00 96.94 171 VAL A N 1
ATOM 1298 C CA . VAL A 1 171 ? -13.189 2.026 -0.571 1.00 96.94 171 VAL A CA 1
ATOM 1299 C C . VAL A 1 171 ? -14.556 1.440 -0.218 1.00 96.94 171 VAL A C 1
ATOM 1301 O O . VAL A 1 171 ? -14.672 0.238 -0.032 1.00 96.94 171 VAL A O 1
ATOM 1304 N N . THR A 1 172 ? -15.626 2.236 -0.206 1.00 93.50 172 THR A N 1
ATOM 1305 C CA . THR A 1 172 ? -16.971 1.722 0.136 1.00 93.50 172 THR A CA 1
ATOM 1306 C C . THR A 1 172 ? -17.482 0.673 -0.853 1.00 93.50 172 THR A C 1
ATOM 1308 O O . THR A 1 172 ? -18.102 -0.302 -0.445 1.00 93.50 172 THR A O 1
ATOM 1311 N N . GLY A 1 173 ? -17.180 0.830 -2.145 1.00 93.44 173 GLY A N 1
ATOM 1312 C CA . GLY A 1 173 ? -17.527 -0.151 -3.175 1.00 93.44 173 GLY A CA 1
ATOM 1313 C C . GLY A 1 173 ? -16.545 -1.317 -3.311 1.00 93.44 173 GLY A C 1
ATOM 1314 O O . GLY A 1 173 ? -16.726 -2.124 -4.219 1.00 93.44 173 GLY A O 1
ATOM 1315 N N . GLN A 1 174 ? -15.484 -1.373 -2.493 1.00 89.62 174 GLN A N 1
ATOM 1316 C CA . GLN A 1 174 ? -14.386 -2.346 -2.609 1.00 89.62 174 GLN A CA 1
ATOM 1317 C C . GLN A 1 174 ? -13.873 -2.489 -4.053 1.00 89.62 174 GLN A C 1
ATOM 1319 O O . GLN A 1 174 ? -13.620 -3.587 -4.558 1.00 89.62 174 GLN A O 1
ATOM 1324 N N . ARG A 1 175 ? -13.758 -1.350 -4.752 1.00 87.88 175 ARG A N 1
ATOM 1325 C CA . ARG A 1 175 ? -13.354 -1.322 -6.157 1.00 87.88 175 ARG A CA 1
ATOM 1326 C C . ARG A 1 175 ? -11.923 -1.812 -6.280 1.00 87.88 175 ARG A C 1
ATOM 1328 O O . ARG A 1 175 ? -10.999 -1.227 -5.716 1.00 87.88 175 ARG A O 1
ATOM 1335 N N . ARG A 1 176 ? -11.764 -2.858 -7.083 1.00 81.25 176 ARG A N 1
ATOM 1336 C CA . ARG A 1 176 ? -10.462 -3.389 -7.470 1.00 81.25 176 ARG A CA 1
ATOM 1337 C C . ARG A 1 176 ? -9.804 -2.432 -8.451 1.00 81.25 176 ARG A C 1
ATOM 1339 O O . ARG A 1 176 ? -10.485 -1.824 -9.279 1.00 81.25 176 ARG A O 1
ATOM 1346 N N . GLY A 1 177 ? -8.487 -2.308 -8.340 1.00 87.38 177 GLY A N 1
ATOM 1347 C CA . GLY A 1 177 ? -7.687 -1.675 -9.375 1.00 87.38 177 GLY A CA 1
ATOM 1348 C C . GLY A 1 177 ? -7.557 -2.591 -10.593 1.00 87.38 177 GLY A C 1
ATOM 1349 O O . GLY A 1 177 ? -8.548 -2.963 -11.216 1.00 87.38 177 GLY A O 1
ATOM 1350 N N . THR A 1 178 ? -6.330 -2.949 -10.956 1.00 91.75 178 THR A N 1
ATOM 1351 C CA . THR A 1 178 ? -6.081 -3.831 -12.103 1.00 91.75 178 THR A CA 1
ATOM 1352 C C . THR A 1 178 ? -6.541 -5.272 -11.843 1.00 91.75 178 THR A C 1
ATOM 1354 O O . THR A 1 178 ? -6.544 -5.740 -10.704 1.00 91.75 178 THR A O 1
ATOM 1357 N N . ASP A 1 179 ? -6.891 -5.992 -12.909 1.00 93.25 179 ASP A N 1
ATOM 1358 C CA . ASP A 1 179 ? -7.108 -7.440 -12.870 1.00 93.25 179 ASP A CA 1
ATOM 1359 C C . ASP A 1 179 ? -5.779 -8.222 -12.798 1.00 93.25 179 ASP A C 1
ATOM 1361 O O . ASP A 1 179 ? -4.688 -7.644 -12.829 1.00 93.25 179 ASP A O 1
ATOM 1365 N N . GLU A 1 180 ? -5.861 -9.550 -12.683 1.00 92.25 180 GLU A N 1
ATOM 1366 C CA . GLU A 1 180 ? -4.696 -10.436 -12.542 1.00 92.25 180 GLU A CA 1
ATOM 1367 C C . GLU A 1 180 ? -3.732 -10.347 -13.735 1.00 92.25 180 GLU A C 1
ATOM 1369 O O . GLU A 1 180 ? -2.509 -10.307 -13.555 1.00 92.25 180 GLU A O 1
ATOM 1374 N N . GLN A 1 181 ? -4.269 -10.272 -14.955 1.00 95.38 181 GLN A N 1
ATOM 1375 C CA . GLN A 1 181 ? -3.457 -10.169 -16.163 1.00 95.38 181 GLN A CA 1
ATOM 1376 C C . GLN A 1 181 ? -2.743 -8.813 -16.224 1.00 95.38 181 GLN A C 1
ATOM 1378 O O . GLN A 1 181 ? -1.530 -8.762 -16.431 1.00 95.38 181 GLN A O 1
ATOM 1383 N N . GLY A 1 182 ? -3.456 -7.716 -15.963 1.00 96.25 182 GLY A N 1
ATOM 1384 C CA . GLY A 1 182 ? -2.872 -6.382 -15.911 1.00 96.25 182 GLY A CA 1
ATOM 1385 C C . GLY A 1 182 ? -1.853 -6.224 -14.780 1.00 96.25 182 GLY A C 1
ATOM 1386 O O . GLY A 1 182 ? -0.823 -5.573 -14.977 1.00 96.25 182 GLY A O 1
ATOM 1387 N N . LEU A 1 183 ? -2.065 -6.881 -13.631 1.00 96.81 183 LEU A N 1
ATOM 1388 C CA . LEU A 1 183 ? -1.069 -6.958 -12.560 1.00 96.81 183 LEU A CA 1
ATOM 1389 C C . LEU A 1 183 ? 0.179 -7.708 -13.027 1.00 96.81 183 LEU A C 1
ATOM 1391 O O . LEU A 1 183 ? 1.294 -7.231 -12.819 1.00 96.81 183 LEU A O 1
ATOM 1395 N N . THR A 1 184 ? 0.000 -8.863 -13.668 1.00 97.69 184 THR A N 1
ATOM 1396 C CA . THR A 1 184 ? 1.102 -9.678 -14.193 1.00 97.69 184 THR A CA 1
ATOM 1397 C C . THR A 1 184 ? 1.948 -8.882 -15.181 1.00 97.69 184 THR A C 1
ATOM 1399 O O . THR A 1 184 ? 3.178 -8.862 -15.074 1.00 97.69 184 THR A O 1
ATOM 1402 N N . ASP A 1 185 ? 1.307 -8.172 -16.107 1.00 98.19 185 ASP A N 1
ATOM 1403 C CA . ASP A 1 185 ? 2.000 -7.363 -17.107 1.00 98.19 185 ASP A CA 1
ATOM 1404 C C . ASP A 1 185 ? 2.717 -6.160 -16.477 1.00 98.19 185 ASP A C 1
ATOM 1406 O O . ASP A 1 185 ? 3.874 -5.884 -16.817 1.00 98.19 185 ASP A O 1
ATOM 1410 N N . LEU A 1 186 ? 2.091 -5.494 -15.498 1.00 98.50 186 LEU A N 1
ATOM 1411 C CA . LEU A 1 186 ? 2.717 -4.412 -14.734 1.00 98.50 186 LEU A CA 1
ATOM 1412 C C . LEU A 1 186 ? 3.944 -4.908 -13.955 1.00 98.50 186 LEU A C 1
ATOM 1414 O O . LEU A 1 186 ? 5.012 -4.299 -14.041 1.00 98.50 186 LEU A O 1
ATOM 1418 N N . VAL A 1 187 ? 3.828 -6.019 -13.224 1.00 98.25 187 VAL A N 1
ATOM 1419 C CA . VAL A 1 187 ? 4.931 -6.587 -12.434 1.00 98.25 187 VAL A CA 1
ATOM 1420 C C . VAL A 1 187 ? 6.071 -7.043 -13.339 1.00 98.25 187 VAL A C 1
ATOM 1422 O O . VAL A 1 187 ? 7.230 -6.793 -13.014 1.00 98.25 187 VAL A O 1
ATOM 1425 N N . ARG A 1 188 ? 5.787 -7.628 -14.510 1.00 98.50 188 ARG A N 1
ATOM 1426 C CA . ARG A 1 188 ? 6.818 -7.962 -15.508 1.00 98.50 188 ARG A CA 1
ATOM 1427 C C . ARG A 1 188 ? 7.527 -6.715 -16.035 1.00 98.50 188 ARG A C 1
ATOM 1429 O O . ARG A 1 188 ? 8.756 -6.705 -16.120 1.00 98.50 188 ARG A O 1
ATOM 1436 N N . ALA A 1 189 ? 6.784 -5.652 -16.343 1.00 98.62 189 ALA A N 1
ATOM 1437 C CA . ALA A 1 189 ? 7.355 -4.396 -16.822 1.00 98.62 189 ALA A CA 1
ATOM 1438 C C . ALA A 1 189 ? 8.228 -3.708 -15.759 1.00 98.62 189 ALA A C 1
ATOM 1440 O O . ALA A 1 189 ? 9.350 -3.285 -16.053 1.00 98.62 189 ALA A O 1
ATOM 1441 N N . VAL A 1 190 ? 7.747 -3.632 -14.514 1.00 98.50 190 VAL A N 1
ATOM 1442 C CA . VAL A 1 190 ? 8.507 -3.099 -13.374 1.00 98.50 190 VAL A CA 1
ATOM 1443 C C . VAL A 1 190 ? 9.716 -3.984 -13.074 1.00 98.50 190 VAL A C 1
ATOM 1445 O O . VAL A 1 190 ? 10.815 -3.462 -12.912 1.00 98.50 190 VAL A O 1
ATOM 1448 N N . GLY A 1 191 ? 9.558 -5.307 -13.087 1.00 98.25 191 GLY A N 1
ATOM 1449 C CA . GLY A 1 191 ? 10.630 -6.280 -12.875 1.00 98.25 191 GLY A CA 1
ATOM 1450 C C . GLY A 1 191 ? 11.747 -6.164 -13.912 1.00 98.25 191 GLY A C 1
ATOM 1451 O O . GLY A 1 191 ? 12.917 -6.106 -13.535 1.00 98.25 191 GLY A O 1
ATOM 1452 N N . TYR A 1 192 ? 11.407 -6.017 -15.198 1.00 98.62 192 TYR A N 1
ATOM 1453 C CA . TYR A 1 192 ? 12.386 -5.702 -16.244 1.00 98.62 192 TYR A CA 1
ATOM 1454 C C . TYR A 1 192 ? 13.075 -4.362 -15.982 1.00 98.62 192 TYR A C 1
ATOM 1456 O O . TYR A 1 192 ? 14.299 -4.255 -16.047 1.00 98.62 192 TYR A O 1
ATOM 1464 N N . ALA A 1 193 ? 12.295 -3.322 -15.674 1.00 98.12 193 ALA A N 1
ATOM 1465 C CA . ALA A 1 193 ? 12.844 -2.004 -15.407 1.00 98.12 193 ALA A CA 1
ATOM 1466 C C . ALA A 1 193 ? 13.767 -2.017 -14.178 1.00 98.12 193 ALA A C 1
ATOM 1468 O O . ALA A 1 193 ? 14.753 -1.285 -14.168 1.00 98.12 193 ALA A O 1
ATOM 1469 N N . MET A 1 194 ? 13.505 -2.848 -13.168 1.00 98.31 194 MET A N 1
ATOM 1470 C CA . MET A 1 194 ? 14.376 -3.042 -12.011 1.00 98.31 194 MET A CA 1
ATOM 1471 C C . MET A 1 194 ? 15.619 -3.849 -12.397 1.00 98.31 194 MET A C 1
ATOM 1473 O O . MET A 1 194 ? 16.733 -3.358 -12.266 1.00 98.31 194 MET A O 1
ATOM 1477 N N . GLN A 1 195 ? 15.465 -5.046 -12.954 1.00 97.88 195 GLN A N 1
ATOM 1478 C CA . GLN A 1 195 ? 16.563 -5.999 -13.128 1.00 97.88 195 GLN A CA 1
ATOM 1479 C C . GLN A 1 195 ? 16.723 -6.454 -14.594 1.00 97.88 195 GLN A C 1
ATOM 1481 O O . GLN A 1 195 ? 16.612 -7.644 -14.891 1.00 97.88 195 GLN A O 1
ATOM 1486 N N . PRO A 1 196 ? 17.055 -5.550 -15.538 1.00 97.88 196 PRO A N 1
ATOM 1487 C CA . PRO A 1 196 ? 17.072 -5.857 -16.975 1.00 97.88 196 PRO A CA 1
ATOM 1488 C C . PRO A 1 196 ? 18.173 -6.845 -17.383 1.00 97.88 196 PRO A C 1
ATOM 1490 O O . PRO A 1 196 ? 18.116 -7.408 -18.470 1.00 97.88 196 PRO A O 1
ATOM 1493 N N . LYS A 1 197 ? 19.198 -7.026 -16.537 1.00 97.06 197 LYS A N 1
ATOM 1494 C CA . LYS A 1 197 ? 20.270 -8.010 -16.746 1.00 97.06 197 LYS A CA 1
ATOM 1495 C C . LYS A 1 197 ? 19.879 -9.414 -16.283 1.00 97.06 197 LYS A C 1
ATOM 1497 O O . LYS A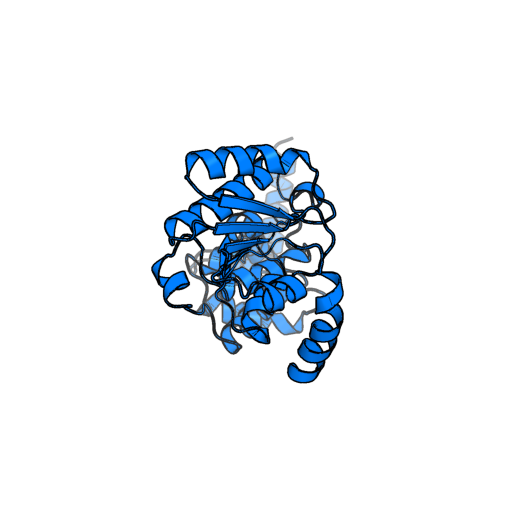 1 197 ? 20.379 -10.375 -16.845 1.00 97.06 197 LYS A O 1
ATOM 1502 N N . ILE A 1 198 ? 19.030 -9.509 -15.256 1.00 97.50 198 ILE A N 1
ATOM 1503 C CA . ILE A 1 198 ? 18.555 -10.784 -14.700 1.00 97.50 198 ILE A CA 1
ATOM 1504 C C . ILE A 1 198 ? 17.372 -11.297 -15.522 1.00 97.50 198 ILE A C 1
ATOM 1506 O O . ILE A 1 198 ? 17.279 -12.488 -15.783 1.00 97.50 198 ILE A O 1
ATOM 1510 N N . TYR A 1 199 ? 16.507 -10.388 -15.980 1.00 97.06 199 TYR A N 1
ATOM 1511 C CA . TYR A 1 199 ? 15.310 -10.718 -16.749 1.00 97.06 199 TYR A CA 1
ATOM 1512 C C . TYR A 1 199 ? 15.337 -10.125 -18.167 1.00 97.06 199 TYR A C 1
ATOM 1514 O O . TYR A 1 199 ? 14.422 -9.379 -18.520 1.00 97.06 199 TYR A O 1
ATOM 1522 N N . PRO A 1 200 ? 16.359 -10.396 -19.001 1.00 97.69 200 PRO A N 1
ATOM 1523 C CA . PRO A 1 200 ? 16.446 -9.808 -20.341 1.00 97.69 200 PRO A CA 1
ATOM 1524 C C . PRO A 1 200 ? 15.221 -10.141 -21.207 1.00 97.69 200 PRO A C 1
ATOM 1526 O O . PRO A 1 200 ? 14.745 -9.281 -21.952 1.00 97.69 200 PRO A O 1
ATOM 1529 N N . ASP A 1 201 ? 14.657 -11.336 -21.026 1.00 98.06 201 ASP A N 1
ATOM 1530 C CA . ASP A 1 201 ? 13.518 -11.851 -21.791 1.00 98.06 201 ASP A CA 1
ATOM 1531 C C . ASP A 1 201 ? 12.198 -11.133 -21.482 1.00 98.06 201 ASP A C 1
ATOM 1533 O O . ASP A 1 201 ? 11.251 -11.210 -22.260 1.00 98.06 201 ASP A O 1
ATOM 1537 N N . LEU A 1 202 ? 12.126 -10.362 -20.388 1.00 98.44 202 LEU A N 1
ATOM 1538 C CA . LEU A 1 202 ? 10.952 -9.541 -20.072 1.00 98.44 202 LEU A CA 1
ATOM 1539 C C . LEU A 1 202 ? 10.907 -8.225 -20.861 1.00 98.44 202 LEU A C 1
ATOM 1541 O O . LEU A 1 202 ? 9.919 -7.493 -20.766 1.00 98.44 202 LEU A O 1
ATOM 1545 N N . ARG A 1 203 ? 11.934 -7.908 -21.664 1.00 98.25 203 ARG A N 1
ATOM 1546 C CA . ARG A 1 203 ? 11.970 -6.666 -22.450 1.00 98.25 203 ARG A CA 1
ATOM 1547 C C . ARG A 1 203 ? 10.743 -6.491 -23.357 1.00 98.25 203 ARG A C 1
ATOM 1549 O O . ARG A 1 203 ? 10.151 -5.412 -23.291 1.00 98.25 203 ARG A O 1
ATOM 1556 N N . PRO A 1 204 ? 10.323 -7.477 -24.179 1.00 98.25 204 PRO A N 1
ATOM 1557 C CA . PRO A 1 204 ? 9.164 -7.303 -25.055 1.00 98.25 204 PRO A CA 1
ATOM 1558 C C . PRO A 1 204 ? 7.875 -7.042 -24.267 1.00 98.25 204 PRO A C 1
ATOM 1560 O O . PRO A 1 204 ? 7.099 -6.164 -24.638 1.00 98.25 204 PRO A O 1
ATOM 1563 N N . ALA A 1 205 ? 7.686 -7.731 -23.136 1.00 98.12 205 ALA A N 1
ATOM 1564 C CA . ALA A 1 205 ? 6.544 -7.512 -22.249 1.00 98.12 205 ALA A CA 1
ATOM 1565 C C . ALA A 1 205 ? 6.550 -6.093 -21.652 1.00 98.12 205 ALA A C 1
ATOM 1567 O O . ALA A 1 205 ? 5.525 -5.415 -21.654 1.00 98.12 205 ALA A O 1
ATOM 1568 N N . ALA A 1 206 ? 7.715 -5.602 -21.218 1.00 98.25 206 ALA A N 1
ATOM 1569 C CA . ALA A 1 206 ? 7.859 -4.242 -20.705 1.00 98.25 206 ALA A CA 1
ATOM 1570 C C . ALA A 1 206 ? 7.563 -3.174 -21.774 1.00 98.25 206 ALA A C 1
ATOM 1572 O O . ALA A 1 206 ? 6.859 -2.202 -21.498 1.00 98.25 206 ALA A O 1
ATOM 1573 N N . GLU A 1 207 ? 8.066 -3.346 -23.002 1.00 97.94 207 GLU A N 1
ATOM 1574 C CA . GLU A 1 207 ? 7.785 -2.429 -24.117 1.00 97.94 207 GLU A CA 1
ATOM 1575 C C . GLU A 1 207 ? 6.295 -2.437 -24.502 1.00 97.94 207 GLU A C 1
ATOM 1577 O O . GLU A 1 207 ? 5.720 -1.370 -24.741 1.00 97.94 207 GLU A O 1
ATOM 1582 N N . ALA A 1 208 ? 5.650 -3.608 -24.503 1.00 97.81 208 ALA A N 1
ATOM 1583 C CA . ALA A 1 208 ? 4.220 -3.737 -24.769 1.00 97.81 208 ALA A CA 1
ATOM 1584 C C . ALA A 1 208 ? 3.375 -3.047 -23.688 1.00 97.81 208 ALA A C 1
ATOM 1586 O O . ALA A 1 208 ? 2.488 -2.258 -24.024 1.00 97.81 208 ALA A O 1
ATOM 1587 N N . TYR A 1 209 ? 3.690 -3.280 -22.409 1.00 98.06 209 TYR A N 1
ATOM 1588 C CA . TYR A 1 209 ? 2.983 -2.651 -21.295 1.00 98.06 209 TYR A CA 1
ATOM 1589 C C . TYR A 1 209 ? 3.085 -1.125 -21.362 1.00 98.06 209 TYR A C 1
ATOM 1591 O O . TYR A 1 209 ? 2.075 -0.426 -21.337 1.00 98.06 209 TYR A O 1
ATOM 1599 N N . LEU A 1 210 ? 4.303 -0.593 -21.506 1.00 97.38 210 LEU A N 1
ATOM 1600 C CA . LEU A 1 210 ? 4.540 0.852 -21.525 1.00 97.38 210 LEU A CA 1
ATOM 1601 C C . LEU A 1 210 ? 3.910 1.538 -22.739 1.00 97.38 210 LEU A C 1
ATOM 1603 O O . LEU A 1 210 ? 3.485 2.683 -22.643 1.00 97.38 210 LEU A O 1
ATOM 1607 N N . THR A 1 211 ? 3.832 0.860 -23.882 1.00 95.81 211 THR A N 1
ATOM 1608 C CA . THR A 1 211 ? 3.153 1.408 -25.066 1.00 95.81 211 THR A CA 1
ATOM 1609 C C . THR A 1 211 ? 1.644 1.525 -24.852 1.00 95.81 211 THR A C 1
ATOM 1611 O O . THR A 1 211 ? 1.045 2.508 -25.276 1.00 95.81 211 THR A O 1
ATOM 1614 N N . LYS A 1 212 ? 1.027 0.528 -24.206 1.00 95.75 212 LYS A N 1
ATOM 1615 C CA . LYS A 1 212 ? -0.435 0.423 -24.082 1.00 95.75 212 LYS A CA 1
ATOM 1616 C C . LYS A 1 212 ? -1.005 1.116 -22.846 1.00 95.75 212 LYS A C 1
ATOM 1618 O O . LYS A 1 212 ? -2.098 1.667 -22.907 1.00 95.75 212 LYS A O 1
ATOM 1623 N N . HIS A 1 213 ? -0.291 1.060 -21.725 1.00 95.19 213 HIS A N 1
ATOM 1624 C CA . HIS A 1 213 ? -0.849 1.367 -20.405 1.00 95.19 213 HIS A CA 1
ATOM 1625 C C . HIS A 1 213 ? -0.204 2.574 -19.726 1.00 95.19 213 HIS A C 1
ATOM 1627 O O . HIS A 1 213 ? -0.605 2.916 -18.614 1.00 95.19 213 HIS A O 1
ATOM 1633 N N . LEU A 1 214 ? 0.776 3.237 -20.350 1.00 93.62 214 LEU A N 1
ATOM 1634 C CA . LEU A 1 214 ? 1.422 4.404 -19.753 1.00 93.62 214 LEU A CA 1
ATOM 1635 C C . LEU A 1 214 ? 0.499 5.631 -19.807 1.00 93.62 214 LEU A C 1
ATOM 1637 O O . LEU A 1 214 ? 0.221 6.180 -20.869 1.00 93.62 214 LEU A O 1
ATOM 1641 N N . ASN A 1 215 ? 0.038 6.067 -18.638 1.00 91.56 215 ASN A N 1
ATOM 1642 C CA . ASN A 1 215 ? -0.879 7.185 -18.442 1.00 91.56 215 ASN A CA 1
ATOM 1643 C C . ASN A 1 215 ? -0.541 7.925 -17.136 1.00 91.56 215 ASN A C 1
ATOM 1645 O O . ASN A 1 215 ? 0.372 7.531 -16.408 1.00 91.56 215 ASN A O 1
ATOM 1649 N N . THR A 1 216 ? -1.268 9.002 -16.825 1.00 89.56 216 THR A N 1
ATOM 1650 C CA . THR A 1 216 ? -1.029 9.842 -15.635 1.00 89.56 216 THR A CA 1
ATOM 1651 C C . THR A 1 216 ? -0.955 9.043 -14.331 1.00 89.56 216 THR A C 1
ATOM 1653 O O . THR A 1 216 ? -0.168 9.387 -13.452 1.00 89.56 216 THR A O 1
ATOM 1656 N N . HIS A 1 217 ? -1.728 7.961 -14.208 1.00 89.44 217 HIS A N 1
ATOM 1657 C CA . HIS A 1 217 ? -1.698 7.100 -13.033 1.00 89.44 217 HIS A CA 1
ATOM 1658 C C . HIS A 1 217 ? -0.481 6.165 -13.046 1.00 89.44 217 HIS A C 1
ATOM 1660 O O . HIS A 1 217 ? 0.302 6.193 -12.101 1.00 89.44 217 HIS A O 1
ATOM 1666 N N . THR A 1 218 ? -0.267 5.390 -14.115 1.00 94.38 218 THR A N 1
ATOM 1667 C CA . THR A 1 218 ? 0.780 4.346 -14.181 1.00 94.38 218 THR A CA 1
ATOM 1668 C C . THR A 1 218 ? 2.206 4.894 -14.295 1.00 94.38 218 THR A C 1
ATOM 1670 O O . THR A 1 218 ? 3.176 4.182 -14.023 1.00 94.38 218 THR A O 1
ATOM 1673 N N . TRP A 1 219 ? 2.366 6.180 -14.615 1.00 93.25 219 TRP A N 1
ATOM 1674 C CA . TRP A 1 219 ? 3.662 6.864 -14.648 1.00 93.25 219 TRP A CA 1
ATOM 1675 C C . TRP A 1 219 ? 4.462 6.749 -13.345 1.00 93.25 219 TRP A C 1
ATOM 1677 O O . TRP A 1 219 ? 5.691 6.691 -13.377 1.00 93.25 219 TRP A O 1
ATOM 1687 N N . ARG A 1 220 ? 3.789 6.664 -12.195 1.00 95.38 220 ARG A N 1
ATOM 1688 C CA . ARG A 1 220 ? 4.432 6.539 -10.874 1.00 95.38 220 ARG A CA 1
ATOM 1689 C C . ARG A 1 220 ? 5.308 5.297 -10.711 1.00 95.38 220 ARG A C 1
ATOM 1691 O O . ARG A 1 220 ? 6.265 5.324 -9.939 1.00 95.38 220 ARG A O 1
ATOM 1698 N N . TYR A 1 221 ? 5.025 4.226 -11.452 1.00 97.69 221 TYR A N 1
ATOM 1699 C CA . TYR A 1 221 ? 5.792 2.983 -11.371 1.00 97.69 221 TYR A CA 1
ATOM 1700 C C . TYR A 1 221 ? 7.151 3.102 -12.075 1.00 97.69 221 TYR A C 1
ATOM 1702 O O . TYR A 1 221 ? 8.096 2.377 -11.748 1.00 97.69 221 TYR A O 1
ATOM 1710 N N . PHE A 1 222 ? 7.297 4.058 -13.001 1.00 96.75 222 PHE A N 1
ATOM 1711 C CA . PHE A 1 222 ? 8.456 4.172 -13.879 1.00 96.75 222 PHE A CA 1
ATOM 1712 C C . PHE A 1 222 ? 9.127 5.538 -13.781 1.00 96.75 222 PHE A C 1
ATOM 1714 O O . PHE A 1 222 ? 8.603 6.573 -14.188 1.00 96.75 222 PHE A O 1
ATOM 1721 N N . LYS A 1 223 ? 10.382 5.551 -13.327 1.00 93.88 223 LYS A N 1
ATOM 1722 C CA . LYS A 1 223 ? 11.181 6.777 -13.346 1.00 93.88 223 LYS A CA 1
ATOM 1723 C C . LYS A 1 223 ? 11.572 7.108 -14.781 1.00 93.88 223 LYS A C 1
ATOM 1725 O O . LYS A 1 223 ? 12.230 6.307 -15.442 1.00 93.88 223 LYS A O 1
ATOM 1730 N N . ARG A 1 224 ? 11.281 8.332 -15.234 1.00 91.56 224 ARG A N 1
ATOM 1731 C CA . ARG A 1 224 ? 11.635 8.801 -16.589 1.00 91.56 224 ARG A CA 1
ATOM 1732 C C . ARG A 1 224 ? 13.102 8.538 -16.939 1.00 91.56 224 ARG A C 1
ATOM 1734 O O . ARG A 1 224 ? 13.388 7.971 -17.987 1.00 91.56 224 ARG A O 1
ATOM 1741 N N . LYS A 1 225 ? 14.028 8.863 -16.025 1.00 91.62 225 LYS A N 1
ATOM 1742 C CA . LYS A 1 225 ? 15.470 8.589 -16.192 1.00 91.62 225 LYS A CA 1
ATOM 1743 C C . LYS A 1 225 ? 15.755 7.103 -16.443 1.00 91.62 225 LYS A C 1
ATOM 1745 O O . LYS A 1 225 ? 16.620 6.782 -17.258 1.00 91.62 225 LYS A O 1
ATOM 1750 N N . ARG A 1 226 ? 15.025 6.207 -15.769 1.00 95.12 226 ARG A N 1
ATOM 1751 C CA . ARG A 1 226 ? 15.176 4.759 -15.921 1.00 95.12 226 ARG A CA 1
ATOM 1752 C C . ARG A 1 226 ? 14.696 4.298 -17.291 1.00 95.12 226 ARG A C 1
ATOM 1754 O O . ARG A 1 226 ? 15.472 3.659 -17.998 1.00 95.12 226 ARG A O 1
ATOM 1761 N N . LEU A 1 227 ? 13.499 4.715 -17.708 1.00 95.62 227 LEU A N 1
ATOM 1762 C CA . LEU A 1 227 ? 12.986 4.427 -19.052 1.00 95.62 227 LEU A CA 1
ATOM 1763 C C . LEU A 1 227 ? 13.971 4.893 -20.134 1.00 95.62 227 LEU A C 1
ATOM 1765 O O . LEU A 1 227 ? 14.296 4.135 -21.046 1.00 95.62 227 LEU A O 1
ATOM 1769 N N . THR A 1 228 ? 14.538 6.098 -19.987 1.00 92.00 228 THR A N 1
ATOM 1770 C CA . THR A 1 228 ? 15.554 6.619 -20.915 1.00 92.00 228 THR A CA 1
ATOM 1771 C C . THR A 1 228 ? 16.811 5.752 -20.947 1.00 92.00 228 THR A C 1
ATOM 1773 O O . THR A 1 228 ? 17.303 5.441 -22.030 1.00 92.00 228 THR A O 1
ATOM 1776 N N . SER A 1 229 ? 17.337 5.339 -19.789 1.00 93.31 229 SER A N 1
ATOM 1777 C CA . SER A 1 229 ? 18.543 4.499 -19.733 1.00 93.31 229 SER A CA 1
ATOM 1778 C C . SER A 1 229 ? 18.369 3.127 -20.389 1.00 93.31 229 SER A C 1
ATOM 1780 O O . SER A 1 229 ? 19.334 2.599 -20.939 1.00 93.31 229 SER A O 1
ATOM 1782 N N . LEU A 1 230 ? 17.149 2.583 -20.372 1.00 95.06 230 LEU A N 1
ATOM 1783 C CA . LEU A 1 230 ? 16.815 1.274 -20.940 1.00 95.06 230 LEU A CA 1
ATOM 1784 C C . LEU A 1 230 ? 16.301 1.347 -22.386 1.00 95.06 230 LEU A C 1
ATOM 1786 O O . LEU A 1 230 ? 16.077 0.308 -23.012 1.00 95.06 230 LEU A O 1
ATOM 1790 N N . ALA A 1 231 ? 16.162 2.562 -22.930 1.00 93.38 231 ALA A N 1
ATOM 1791 C CA . ALA A 1 231 ? 15.540 2.821 -24.226 1.00 93.38 231 ALA A CA 1
ATOM 1792 C C . ALA A 1 231 ? 14.114 2.242 -24.321 1.00 93.38 231 ALA A C 1
ATOM 1794 O O . ALA A 1 231 ? 13.756 1.641 -25.331 1.00 93.38 231 ALA A O 1
ATOM 1795 N N . LEU A 1 232 ? 13.331 2.400 -23.249 1.00 94.69 232 LEU A N 1
ATOM 1796 C CA . LEU A 1 232 ? 11.939 1.956 -23.165 1.00 94.69 232 LEU A CA 1
ATOM 1797 C C . LEU A 1 232 ? 10.954 3.069 -23.588 1.00 94.69 232 LEU A C 1
ATOM 1799 O O . LEU A 1 232 ? 11.301 4.256 -23.488 1.00 94.69 232 LEU A O 1
ATOM 1803 N N . PRO A 1 233 ? 9.727 2.716 -24.029 1.00 92.75 233 PRO A N 1
ATOM 1804 C CA . PRO A 1 233 ? 8.670 3.683 -24.335 1.00 92.75 233 PRO A CA 1
ATOM 1805 C C . PRO A 1 233 ? 8.384 4.642 -23.169 1.00 92.75 233 PRO A C 1
ATOM 1807 O O . PRO A 1 233 ? 8.602 4.309 -22.007 1.00 92.75 233 PRO A O 1
ATOM 1810 N N . GLY A 1 234 ? 7.934 5.861 -23.483 1.00 84.44 234 GLY A N 1
ATOM 1811 C CA . GLY A 1 234 ? 7.665 6.928 -22.505 1.00 84.44 234 GLY A CA 1
ATOM 1812 C C . GLY A 1 234 ? 8.862 7.835 -22.188 1.00 84.44 234 GLY A C 1
ATOM 1813 O O . GLY A 1 234 ? 8.690 8.967 -21.745 1.00 84.44 234 GLY A O 1
ATOM 1814 N N . ALA A 1 235 ? 10.095 7.409 -22.468 1.00 72.88 235 ALA A N 1
ATOM 1815 C CA . ALA A 1 235 ? 11.301 8.179 -22.150 1.00 72.88 235 ALA A CA 1
ATOM 1816 C C . ALA A 1 235 ? 11.450 9.517 -22.911 1.00 72.88 235 ALA A C 1
ATOM 1818 O O . ALA A 1 235 ? 12.066 10.459 -22.397 1.00 72.88 235 ALA A O 1
ATOM 1819 N N . VAL A 1 236 ? 10.933 9.585 -24.141 1.00 64.00 236 VAL A N 1
ATOM 1820 C CA . VAL A 1 236 ? 11.145 10.665 -25.118 1.00 64.00 236 VAL A CA 1
ATOM 1821 C C . VAL A 1 236 ? 9.820 10.898 -25.869 1.00 64.00 236 VAL A C 1
ATOM 1823 O O . VAL A 1 236 ? 9.118 9.909 -26.092 1.00 64.00 236 VAL A O 1
ATOM 1826 N N . PRO A 1 237 ? 9.445 12.142 -26.251 1.00 61.22 237 PRO A N 1
ATOM 1827 C CA . PRO A 1 237 ? 8.278 12.378 -27.108 1.00 61.22 237 PRO A CA 1
ATOM 1828 C C . PRO A 1 237 ? 8.276 11.447 -28.324 1.00 61.22 237 PRO A C 1
ATOM 1830 O O . PRO A 1 237 ? 9.348 11.160 -28.856 1.00 61.22 237 PRO A O 1
ATOM 1833 N N . ALA A 1 238 ? 7.102 10.983 -28.768 1.00 58.41 238 ALA A N 1
ATOM 1834 C CA . ALA A 1 238 ? 6.974 9.967 -29.823 1.00 58.41 238 ALA A CA 1
ATOM 1835 C C . ALA A 1 238 ? 7.808 10.285 -31.085 1.00 58.41 238 ALA A C 1
ATOM 1837 O O . ALA A 1 238 ? 8.444 9.399 -31.649 1.00 58.41 238 ALA A O 1
ATOM 1838 N N . GLN A 1 239 ? 7.910 11.570 -31.441 1.00 52.94 239 GLN A N 1
ATOM 1839 C CA . GLN A 1 239 ? 8.706 12.101 -32.559 1.00 52.94 239 GLN A CA 1
ATOM 1840 C C . GLN A 1 239 ? 10.218 11.826 -32.458 1.00 52.94 239 GLN A C 1
ATOM 1842 O O . GLN A 1 239 ? 10.932 11.874 -33.451 1.00 52.94 239 GLN A O 1
ATOM 1847 N N . LEU A 1 240 ? 10.722 11.538 -31.261 1.00 58.69 240 LEU A N 1
ATOM 1848 C CA . LEU A 1 240 ? 12.136 11.342 -30.945 1.00 58.69 240 LEU A CA 1
ATOM 1849 C C . LEU A 1 240 ? 12.412 9.931 -30.385 1.00 58.69 240 LEU A C 1
ATOM 1851 O O . LEU A 1 240 ? 13.522 9.640 -29.931 1.00 58.69 240 LEU A O 1
ATOM 1855 N N . ALA A 1 241 ? 11.423 9.031 -30.431 1.00 60.25 241 ALA A N 1
ATOM 1856 C CA . ALA A 1 241 ? 11.520 7.665 -29.910 1.00 60.25 241 ALA A CA 1
ATOM 1857 C C . ALA A 1 241 ? 12.549 6.783 -30.656 1.00 60.25 241 ALA A C 1
ATOM 1859 O O . ALA A 1 241 ? 12.978 5.755 -30.128 1.00 60.25 241 ALA A O 1
ATOM 1860 N N . PHE A 1 242 ? 13.004 7.197 -31.847 1.00 61.53 242 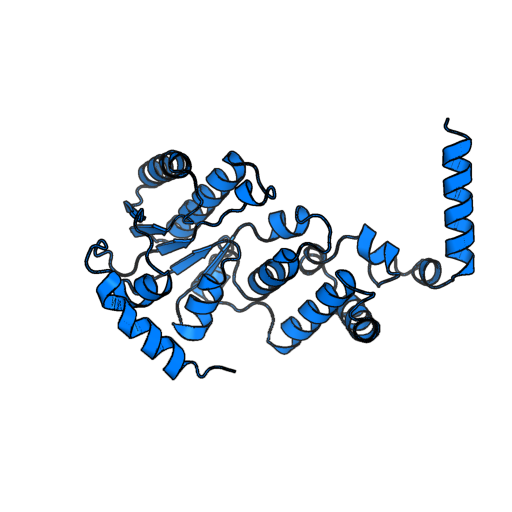PHE A N 1
ATOM 1861 C CA . PHE A 1 242 ? 14.059 6.524 -32.618 1.00 61.53 242 PHE A CA 1
ATOM 1862 C C . PHE A 1 242 ? 15.475 6.754 -32.051 1.00 61.53 242 PHE A C 1
ATOM 1864 O O . PHE A 1 242 ? 16.356 5.905 -32.204 1.00 61.53 242 PHE A O 1
ATOM 1871 N N . LEU A 1 243 ? 15.705 7.875 -31.354 1.00 57.94 243 LEU A N 1
ATOM 1872 C CA . LEU A 1 243 ? 17.023 8.268 -30.840 1.00 57.94 243 LEU A CA 1
ATOM 1873 C C . LEU A 1 243 ? 17.632 7.282 -29.821 1.00 57.94 243 LEU A C 1
ATOM 1875 O O . LEU A 1 243 ? 18.814 6.956 -29.956 1.00 57.94 243 LEU A O 1
ATOM 1879 N N . PRO A 1 244 ? 16.901 6.771 -28.808 1.00 56.94 244 PRO A N 1
ATOM 1880 C CA . PRO A 1 244 ? 17.477 5.836 -27.841 1.00 56.94 244 PRO A CA 1
ATOM 1881 C C . PRO A 1 244 ? 17.706 4.421 -28.406 1.00 56.94 244 PRO A C 1
ATOM 1883 O O . PRO A 1 244 ? 18.500 3.671 -27.833 1.00 56.94 244 PRO A O 1
ATOM 1886 N N . ARG A 1 245 ? 17.066 4.061 -29.529 1.00 59.59 245 ARG A N 1
ATOM 1887 C CA . ARG A 1 245 ? 17.212 2.751 -30.192 1.00 59.59 245 ARG A CA 1
ATOM 1888 C C . ARG A 1 245 ? 18.466 2.646 -31.071 1.00 59.59 245 ARG A C 1
ATOM 1890 O O . ARG A 1 245 ? 18.909 1.541 -31.361 1.00 59.59 245 ARG A O 1
ATOM 1897 N N . ASN A 1 246 ? 19.095 3.763 -31.437 1.00 63.03 246 ASN A N 1
ATOM 1898 C CA . ASN A 1 246 ? 20.281 3.765 -32.293 1.00 63.03 246 ASN A CA 1
ATOM 1899 C C . ASN A 1 246 ? 21.585 3.794 -31.463 1.00 63.03 246 ASN A C 1
ATOM 1901 O O . ASN A 1 246 ? 21.890 4.761 -30.755 1.00 63.03 246 ASN A O 1
ATOM 1905 N N . ALA A 1 247 ? 22.383 2.722 -31.546 1.00 65.88 247 ALA A N 1
ATOM 1906 C CA . ALA A 1 247 ? 23.639 2.588 -30.803 1.00 65.88 247 ALA A CA 1
ATOM 1907 C C . ALA A 1 247 ? 24.646 3.713 -31.108 1.00 65.88 247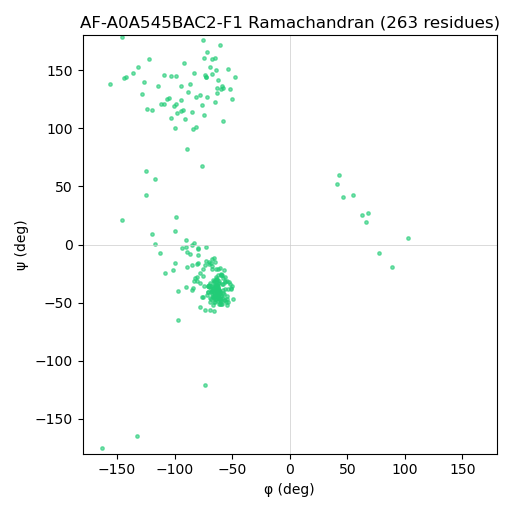 ALA A C 1
ATOM 1909 O O . ALA A 1 247 ? 25.354 4.162 -30.200 1.00 65.88 247 ALA A O 1
ATOM 1910 N N . THR A 1 248 ? 24.660 4.208 -32.344 1.00 69.12 248 THR A N 1
ATOM 1911 C CA . THR A 1 248 ? 25.530 5.293 -32.808 1.00 69.12 248 THR A CA 1
ATOM 1912 C C . THR A 1 248 ? 25.125 6.624 -32.183 1.00 69.12 248 THR A C 1
ATOM 1914 O O . THR A 1 248 ? 25.965 7.312 -31.602 1.00 69.12 248 THR A O 1
ATOM 1917 N N . VAL A 1 249 ? 23.826 6.939 -32.171 1.00 66.38 249 VAL A N 1
ATOM 1918 C CA . VAL A 1 249 ? 23.286 8.165 -31.552 1.00 66.38 249 VAL A CA 1
ATOM 1919 C C . VAL A 1 249 ? 23.588 8.207 -30.051 1.00 66.38 249 VAL A C 1
ATOM 1921 O O . VAL A 1 249 ? 24.041 9.230 -29.535 1.00 66.38 249 VAL A O 1
ATOM 1924 N N . ARG A 1 250 ? 23.445 7.079 -29.338 1.00 66.62 250 ARG A N 1
ATOM 1925 C CA . ARG A 1 250 ? 23.819 6.995 -27.911 1.00 66.62 250 ARG A CA 1
ATOM 1926 C C . ARG A 1 250 ? 25.305 7.266 -27.678 1.00 66.62 250 ARG A C 1
ATOM 1928 O O . ARG A 1 250 ? 25.661 7.916 -26.693 1.00 66.62 250 ARG A O 1
ATOM 1935 N N . ARG A 1 251 ? 26.178 6.760 -28.554 1.00 66.94 251 ARG A N 1
ATOM 1936 C CA . ARG A 1 251 ? 27.635 6.929 -28.446 1.00 66.94 251 ARG A CA 1
ATOM 1937 C C . ARG A 1 251 ? 28.037 8.389 -28.680 1.00 66.94 251 ARG A C 1
ATOM 1939 O O . ARG A 1 251 ? 28.836 8.925 -27.912 1.00 66.94 251 ARG A O 1
ATOM 1946 N N . VAL A 1 252 ? 27.413 9.048 -29.657 1.00 71.12 252 VAL A N 1
ATOM 1947 C CA . VAL A 1 252 ? 27.604 10.479 -29.944 1.00 71.12 252 VAL A CA 1
ATOM 1948 C C . VAL A 1 252 ? 27.095 11.350 -28.791 1.00 71.12 252 VAL A C 1
ATOM 1950 O O . VAL A 1 252 ? 27.833 12.202 -28.301 1.00 71.12 252 VAL A O 1
ATOM 1953 N N . ALA A 1 253 ? 25.897 11.084 -28.260 1.00 71.00 253 ALA A N 1
ATOM 1954 C CA . ALA A 1 253 ? 25.349 11.834 -27.126 1.00 71.00 253 ALA A CA 1
ATOM 1955 C C . ALA A 1 253 ? 26.203 11.700 -25.848 1.00 71.00 253 ALA A C 1
ATOM 1957 O O . ALA A 1 253 ? 26.363 12.668 -25.099 1.00 71.00 253 ALA A O 1
ATOM 1958 N N . ARG A 1 254 ? 26.785 10.516 -25.593 1.00 68.81 254 ARG A N 1
ATOM 1959 C CA . ARG A 1 254 ? 27.727 10.310 -24.479 1.00 68.81 254 ARG A CA 1
ATOM 1960 C C . ARG A 1 254 ? 29.016 11.115 -24.662 1.00 68.81 254 ARG A C 1
ATOM 1962 O O . ARG A 1 254 ? 29.428 11.766 -23.706 1.00 68.81 254 ARG A O 1
ATOM 1969 N N . ARG A 1 255 ? 29.597 11.129 -25.871 1.00 68.25 255 ARG A N 1
ATOM 1970 C CA . ARG A 1 255 ? 30.785 11.946 -26.194 1.00 68.25 255 ARG A CA 1
ATOM 1971 C C . ARG A 1 255 ? 30.513 13.446 -26.066 1.00 68.25 255 ARG A C 1
ATOM 1973 O O . ARG A 1 255 ? 31.317 14.165 -25.486 1.00 68.25 255 ARG A O 1
ATOM 1980 N N . ALA A 1 256 ? 29.357 13.917 -26.527 1.00 67.88 256 ALA A N 1
ATOM 1981 C CA . ALA A 1 256 ? 28.975 15.322 -26.390 1.00 67.88 256 ALA A CA 1
ATOM 1982 C C . ALA A 1 256 ? 28.835 15.745 -24.914 1.00 67.88 256 ALA A C 1
ATOM 1984 O O . ALA A 1 256 ? 29.292 16.817 -24.523 1.00 67.88 256 ALA A O 1
ATOM 1985 N N . ARG A 1 257 ? 28.260 14.885 -24.056 1.00 67.56 257 ARG A N 1
ATOM 1986 C CA . ARG A 1 257 ? 28.160 15.153 -22.609 1.00 67.56 257 ARG A CA 1
ATOM 1987 C C . ARG A 1 257 ? 29.511 15.129 -21.895 1.00 67.56 257 ARG A C 1
ATOM 1989 O O . ARG A 1 257 ? 29.709 15.948 -21.003 1.00 67.56 257 ARG A O 1
ATOM 1996 N N . SER A 1 258 ? 30.424 14.222 -22.254 1.00 69.25 258 SER A N 1
ATOM 1997 C CA . SER A 1 258 ? 31.765 14.190 -21.650 1.00 69.25 258 SER A CA 1
ATOM 1998 C C . SER A 1 258 ? 32.585 15.421 -22.030 1.00 69.25 258 SER A C 1
ATOM 2000 O O . SER A 1 258 ? 33.246 15.987 -21.168 1.00 69.25 258 SER A O 1
ATOM 2002 N N . LEU A 1 259 ? 32.470 15.887 -23.278 1.00 68.69 259 LEU A N 1
ATOM 2003 C CA . LEU A 1 259 ? 33.105 17.126 -23.736 1.00 68.69 259 LEU A CA 1
ATOM 2004 C C . LEU A 1 259 ? 32.530 18.353 -23.017 1.00 68.69 259 LEU A C 1
ATOM 2006 O O . LEU A 1 259 ? 33.283 19.170 -22.503 1.00 68.69 259 LEU A O 1
ATOM 2010 N N . LYS A 1 260 ? 31.203 18.440 -22.861 1.00 60.53 260 LYS A N 1
ATOM 2011 C CA . LYS A 1 260 ? 30.566 19.546 -22.124 1.00 60.53 260 LYS A CA 1
ATOM 2012 C C . LYS A 1 260 ? 30.968 19.593 -20.642 1.00 60.53 260 LYS A C 1
ATOM 2014 O O . LYS A 1 260 ? 31.034 20.668 -20.061 1.00 60.53 260 LYS A O 1
ATOM 2019 N N . LYS A 1 261 ? 31.259 18.438 -20.032 1.00 62.06 261 LYS A N 1
ATOM 2020 C CA . LYS A 1 261 ? 31.741 18.340 -18.643 1.00 62.06 261 LYS A CA 1
ATOM 2021 C C . LYS A 1 261 ? 33.233 18.681 -18.501 1.00 62.06 261 LYS A C 1
ATOM 2023 O O . LYS A 1 261 ? 33.646 19.071 -17.418 1.00 62.06 261 LYS A O 1
ATOM 2028 N N . ALA A 1 262 ? 34.016 18.534 -19.571 1.00 58.72 262 ALA A N 1
ATOM 2029 C CA . ALA A 1 262 ? 35.426 18.922 -19.618 1.00 58.72 262 ALA A CA 1
ATOM 2030 C C . ALA A 1 262 ? 35.619 20.424 -19.895 1.00 58.72 262 ALA A C 1
ATOM 2032 O O . ALA A 1 262 ? 36.593 20.995 -19.434 1.00 58.72 262 ALA A O 1
ATOM 2033 N N . VAL A 1 263 ? 34.682 21.055 -20.610 1.00 58.78 263 VAL A N 1
ATOM 2034 C CA . VAL A 1 263 ? 34.704 22.497 -20.931 1.00 58.78 263 VAL A CA 1
ATOM 2035 C C . VAL A 1 263 ? 34.098 23.364 -19.812 1.00 58.78 263 VAL A C 1
ATOM 2037 O O . VAL A 1 263 ? 34.326 24.564 -19.770 1.00 58.78 263 VAL A O 1
ATOM 2040 N N . GLY A 1 264 ? 33.322 22.774 -18.898 1.00 50.84 264 GLY A N 1
ATOM 2041 C CA . GLY A 1 264 ? 32.721 23.471 -17.750 1.00 50.84 264 GLY A CA 1
ATOM 2042 C C . GLY A 1 264 ? 33.484 23.307 -16.432 1.00 50.84 264 GLY A C 1
ATOM 2043 O O . GLY A 1 264 ? 32.847 23.370 -15.381 1.00 50.84 264 GLY A O 1
ATOM 2044 N N . ARG A 1 265 ? 34.784 23.001 -16.481 1.00 42.09 265 ARG A N 1
ATOM 2045 C CA . ARG A 1 265 ? 35.651 22.794 -15.318 1.00 42.09 265 ARG A CA 1
ATOM 2046 C C . ARG A 1 265 ? 36.836 23.742 -15.371 1.00 42.09 265 ARG A C 1
ATOM 2048 O O . ARG A 1 265 ? 37.305 23.984 -16.502 1.00 42.09 265 ARG A O 1
#

Solvent-accessible surface area (backbone atoms only — not comparable to full-atom values): 14768 Å² total; per-residue (Å²): 136,82,60,65,70,62,52,54,52,59,51,56,73,48,40,73,82,48,72,87,55,82,94,53,80,46,20,32,35,36,47,48,64,59,49,37,85,69,68,68,37,53,67,67,56,46,38,52,48,52,42,49,52,52,51,38,41,42,76,74,67,41,42,46,32,35,38,38,61,29,96,85,48,67,78,76,55,51,60,63,43,52,57,50,25,59,76,69,69,30,52,72,46,74,52,89,66,98,66,60,70,67,38,47,48,70,76,28,50,37,64,28,38,36,31,47,52,56,67,62,54,56,44,37,37,76,76,66,70,34,49,48,27,28,46,67,39,71,61,46,52,69,54,52,69,58,78,59,36,74,64,51,57,52,34,48,53,38,60,42,37,42,18,45,46,86,38,57,69,33,38,77,64,64,39,68,52,56,53,73,67,57,46,51,43,49,51,41,24,47,47,21,70,43,38,48,85,83,36,56,83,32,48,67,54,24,42,52,40,38,68,75,59,64,43,91,75,55,44,58,80,54,57,56,71,56,27,45,76,68,52,37,59,82,45,48,64,80,94,51,54,65,51,64,73,34,70,64,55,49,52,52,53,52,52,53,52,55,50,53,59,61,72,72,105

Foldseek 3Di:
DDDLVVVLVVLVVCLVVCPVPDQAAQAAEEEADCCVVVVLDPLVVSLVQLLVQLVLCVVLPGQEYEYEHDLPDDPVSVVSNVVSSVVSNHHYHYDPDPGDVSSCCVRHVHQEYEYAQDCVQVCCCVNSVHQYAHPDLLSSLVRDPPLLRPVLLSSLLCLQFHHHSVPSVCRVVVPTGDDPVLNVLLSLLLVCLNCCPVCVVSQVSNQVCCVPPDDPSSCSSDDLVSCLVVLHPPNDPPVCSVQSVDPVSVVVVVVVVVVVVVVVD

Mean predicted aligned error: 7.71 Å

Radius of gyration: 21.91 Å; Cα contacts (8 Å, |Δi|>4): 371; chains: 1; bounding box: 53×48×59 Å